Protein AF-A0A932QC91-F1 (afdb_monomer_lite)

Structure (mmCIF, N/CA/C/O backbone):
data_AF-A0A932QC91-F1
#
_entry.id   AF-A0A932QC91-F1
#
loop_
_atom_site.group_PDB
_atom_site.id
_atom_site.type_symbol
_atom_site.label_atom_id
_atom_site.label_alt_id
_atom_site.label_comp_id
_atom_site.label_asym_id
_atom_site.label_entity_id
_atom_site.label_seq_id
_atom_site.pdbx_PDB_ins_code
_atom_site.Cartn_x
_atom_site.Cartn_y
_atom_site.Cartn_z
_atom_site.occupancy
_atom_site.B_iso_or_equiv
_atom_site.auth_seq_id
_atom_site.auth_comp_id
_atom_site.auth_asym_id
_atom_site.auth_atom_id
_atom_site.pdbx_PDB_model_num
ATOM 1 N N . MET A 1 1 ? -4.265 -28.440 41.486 1.00 43.50 1 MET A N 1
ATOM 2 C CA . MET A 1 1 ? -3.220 -28.057 40.514 1.00 43.50 1 MET A CA 1
ATOM 3 C C . MET A 1 1 ? -3.094 -26.543 40.575 1.00 43.50 1 MET A C 1
ATOM 5 O O . MET A 1 1 ? -4.120 -25.881 40.516 1.00 43.50 1 MET A O 1
ATOM 9 N N . GLN A 1 2 ? -1.897 -25.997 40.809 1.00 53.16 2 GLN A N 1
ATOM 10 C CA . GLN A 1 2 ? -1.684 -24.544 40.799 1.00 53.16 2 GLN A CA 1
ATOM 11 C C . GLN A 1 2 ? -1.704 -24.076 39.343 1.00 53.16 2 GLN A C 1
ATOM 13 O O . GLN A 1 2 ? -0.705 -24.164 38.635 1.00 53.16 2 GLN A O 1
ATOM 18 N N . HIS A 1 3 ? -2.879 -23.674 38.869 1.00 62.66 3 HIS A N 1
ATOM 19 C CA . HIS A 1 3 ? -3.014 -23.037 37.569 1.00 62.66 3 HIS A CA 1
ATOM 20 C C . HIS A 1 3 ? -2.564 -21.582 37.696 1.00 62.66 3 HIS A C 1
ATOM 22 O O . HIS A 1 3 ? -2.895 -20.910 38.669 1.00 62.66 3 HIS A O 1
ATOM 28 N N . ARG A 1 4 ? -1.791 -21.103 36.720 1.00 88.81 4 ARG A N 1
ATOM 29 C CA . ARG A 1 4 ? -1.448 -19.684 36.603 1.00 88.81 4 ARG A CA 1
ATOM 30 C C . ARG A 1 4 ? -2.748 -18.873 36.511 1.00 88.81 4 ARG A C 1
ATOM 32 O O . ARG A 1 4 ? -3.577 -19.182 35.661 1.00 88.81 4 ARG A O 1
ATOM 39 N N . HIS A 1 5 ? -2.895 -17.851 37.353 1.00 91.81 5 HIS A N 1
ATOM 40 C CA . HIS A 1 5 ? -3.997 -16.891 37.261 1.00 91.81 5 HIS A CA 1
ATOM 41 C C . HIS A 1 5 ? -3.876 -16.022 36.004 1.00 91.81 5 HIS A C 1
ATOM 43 O O . HIS A 1 5 ? -2.768 -15.748 35.531 1.00 91.81 5 HIS A O 1
ATOM 49 N N . LEU A 1 6 ? -5.022 -15.564 35.503 1.00 91.94 6 LEU A N 1
ATOM 50 C CA . LEU A 1 6 ? -5.096 -14.646 34.370 1.00 91.94 6 LEU A CA 1
ATOM 51 C C . LEU A 1 6 ? -4.359 -13.331 34.651 1.00 91.94 6 LEU A C 1
ATOM 53 O O . LEU A 1 6 ? -4.429 -12.780 35.754 1.00 91.94 6 LEU A O 1
ATOM 57 N N . LEU A 1 7 ? -3.661 -12.835 33.634 1.00 92.31 7 LEU A N 1
ATOM 58 C CA . LEU A 1 7 ? -3.101 -11.489 33.604 1.00 92.31 7 LEU A CA 1
ATOM 59 C C . LEU A 1 7 ? -4.219 -10.445 33.427 1.00 92.31 7 LEU A C 1
ATOM 61 O O . LEU A 1 7 ? -5.270 -10.771 32.877 1.00 92.31 7 LEU A O 1
ATOM 65 N N . PRO A 1 8 ? -3.986 -9.176 33.810 1.00 90.94 8 PRO A N 1
ATOM 66 C CA . PRO A 1 8 ? -4.967 -8.105 33.622 1.00 90.94 8 PRO A CA 1
ATOM 67 C C . PRO A 1 8 ? -5.475 -7.977 32.177 1.00 90.94 8 PRO A C 1
ATOM 69 O O . PRO A 1 8 ? -6.676 -7.974 31.956 1.00 90.94 8 PRO A O 1
ATOM 72 N N . ASN A 1 9 ? -4.582 -8.021 31.185 1.00 90.62 9 ASN A N 1
ATOM 73 C CA . ASN A 1 9 ? -4.953 -7.949 29.766 1.00 90.62 9 ASN A CA 1
ATOM 74 C C . ASN A 1 9 ? -5.764 -9.166 29.273 1.00 90.62 9 ASN A C 1
ATOM 76 O O . ASN A 1 9 ? -6.530 -9.052 28.323 1.00 90.62 9 ASN A O 1
ATOM 80 N N . GLU A 1 10 ? -5.586 -10.339 29.888 1.00 91.75 10 GLU A N 1
ATOM 81 C CA . GLU A 1 10 ? -6.379 -11.538 29.583 1.00 91.75 10 GLU A CA 1
ATOM 82 C C . GLU A 1 10 ? -7.793 -11.434 30.186 1.00 91.75 10 GLU A C 1
ATOM 84 O O . GLU A 1 10 ? -8.733 -12.001 29.631 1.00 91.75 10 GLU A O 1
ATOM 89 N N . ILE A 1 11 ? -7.951 -10.704 31.299 1.00 91.75 11 ILE A N 1
ATOM 90 C CA . ILE A 1 11 ? -9.256 -10.353 31.880 1.00 91.75 11 ILE A CA 1
ATOM 91 C C . ILE A 1 11 ? -9.944 -9.289 31.019 1.00 91.75 11 ILE A C 1
ATOM 93 O O . ILE A 1 11 ? -11.118 -9.461 30.705 1.00 91.75 11 ILE A O 1
ATOM 97 N N . ASP A 1 12 ? -9.219 -8.259 30.572 1.00 90.56 12 ASP A N 1
ATOM 98 C CA . ASP A 1 12 ? -9.750 -7.216 29.680 1.00 90.56 12 ASP A CA 1
ATOM 99 C C . ASP A 1 12 ? -10.301 -7.821 28.377 1.00 90.56 12 ASP A C 1
ATOM 101 O O . ASP A 1 12 ? -11.427 -7.535 27.979 1.00 90.56 12 ASP A O 1
ATOM 105 N N . LEU A 1 13 ? -9.585 -8.791 27.795 1.00 90.69 13 LEU A N 1
ATOM 106 C CA . LEU A 1 13 ? -10.039 -9.525 26.608 1.00 90.69 13 LEU A CA 1
ATOM 107 C C . LEU A 1 13 ? -11.390 -10.243 26.818 1.00 90.69 13 LEU A C 1
ATOM 109 O O . LEU A 1 13 ? -12.166 -10.422 25.880 1.00 90.69 13 LEU A O 1
ATOM 113 N N . LEU A 1 14 ? -11.677 -10.695 28.045 1.00 91.19 14 LEU A N 1
ATOM 114 C CA . LEU A 1 14 ? -12.961 -11.311 28.392 1.00 91.19 14 LEU A CA 1
ATOM 115 C C . LEU A 1 14 ? -14.077 -10.275 28.605 1.00 91.19 14 LEU A C 1
ATOM 117 O O . LEU A 1 14 ? -15.250 -10.646 28.500 1.00 91.19 14 LEU A O 1
ATOM 121 N N . LEU A 1 15 ? -13.736 -9.018 28.910 1.00 91.12 15 LEU A N 1
ATOM 122 C CA . LEU A 1 15 ? -14.682 -7.907 29.069 1.00 91.12 15 LEU A CA 1
ATOM 123 C C . LEU A 1 15 ? -15.142 -7.352 27.721 1.00 91.12 15 LEU A C 1
ATOM 125 O O . LEU A 1 15 ? -16.325 -7.054 27.575 1.00 91.12 15 LEU A O 1
ATOM 129 N N . ASP A 1 16 ? -14.246 -7.290 26.734 1.00 85.19 16 ASP A N 1
ATOM 130 C CA . ASP A 1 16 ? -14.512 -6.716 25.404 1.00 85.19 16 ASP A CA 1
ATOM 131 C C . ASP A 1 16 ? -15.550 -7.505 24.581 1.00 85.19 16 ASP A C 1
ATOM 133 O O . ASP A 1 16 ? -15.982 -7.077 23.511 1.00 85.19 16 ASP A O 1
ATOM 137 N N . GLY A 1 17 ? -15.971 -8.680 25.063 1.00 76.06 17 GLY A N 1
ATOM 138 C CA . GLY A 1 17 ? -16.974 -9.509 24.396 1.00 76.06 17 GLY A CA 1
ATOM 139 C C . GLY A 1 17 ? -16.496 -10.089 23.062 1.00 76.06 17 GLY A C 1
ATOM 140 O O . GLY A 1 17 ? -17.315 -10.602 22.293 1.00 76.06 17 GLY A O 1
ATOM 141 N N . GLU A 1 18 ? -15.190 -10.034 22.783 1.00 76.44 18 GLU A N 1
ATOM 142 C CA . GLU A 1 18 ? -14.634 -10.536 21.536 1.00 76.44 18 GLU A CA 1
ATOM 143 C C . GLU A 1 18 ? -14.872 -12.043 21.381 1.00 76.44 18 GLU A C 1
ATOM 145 O O . GLU A 1 18 ? -14.672 -12.859 22.288 1.00 76.44 18 GLU A O 1
ATOM 150 N N . VAL A 1 19 ? -15.292 -12.429 20.179 1.00 70.12 19 VAL A N 1
ATOM 151 C CA . VAL A 1 19 ? -15.451 -13.823 19.769 1.00 70.12 19 VAL A CA 1
ATOM 152 C C . VAL A 1 19 ? -14.289 -14.184 18.847 1.00 70.12 19 VAL A C 1
ATOM 154 O O . VAL A 1 19 ? -14.321 -13.931 17.647 1.00 70.12 19 VAL A O 1
ATOM 157 N N . GLY A 1 20 ? -13.220 -14.746 19.419 1.00 74.88 20 GLY A N 1
ATOM 158 C CA . GLY A 1 20 ? -11.975 -14.999 18.689 1.00 74.88 20 GLY A CA 1
ATOM 159 C C . GLY A 1 20 ? -11.168 -16.199 19.185 1.00 74.88 20 GLY A C 1
ATOM 160 O O . GLY A 1 20 ? -11.531 -16.899 20.132 1.00 74.88 20 GLY A O 1
ATOM 161 N N . PHE A 1 21 ? -10.040 -16.457 18.526 1.00 66.00 21 PHE A N 1
ATOM 162 C CA . PHE A 1 21 ? -9.104 -17.492 18.956 1.00 66.00 21 PHE A CA 1
ATOM 163 C C . PHE A 1 21 ? -8.429 -17.063 20.265 1.00 66.00 21 PHE A C 1
ATOM 165 O O . PHE A 1 21 ? -7.770 -16.033 20.314 1.00 66.00 21 PHE A O 1
ATOM 172 N N . GLY A 1 22 ? -8.590 -17.862 21.322 1.00 78.56 22 GLY A N 1
ATOM 173 C CA . GLY A 1 22 ? -7.947 -17.629 22.620 1.00 78.56 22 GLY A CA 1
ATOM 174 C C . GLY A 1 22 ? -8.903 -17.342 23.778 1.00 78.56 22 GLY A C 1
ATOM 175 O O . GLY A 1 22 ? -8.544 -17.651 24.906 1.00 78.56 22 GLY A O 1
ATOM 176 N N . VAL A 1 23 ? -10.139 -16.881 23.540 1.00 88.06 23 VAL A N 1
ATOM 177 C CA . VAL A 1 23 ? -11.080 -16.563 24.642 1.00 88.06 23 VAL A CA 1
ATOM 178 C C . VAL A 1 23 ? -11.719 -17.798 25.285 1.00 88.06 23 VAL A C 1
ATOM 180 O O . VAL A 1 23 ? -12.016 -17.792 26.477 1.00 88.06 23 VAL A O 1
ATOM 183 N N . ALA A 1 24 ? -11.909 -18.886 24.529 1.00 88.31 24 ALA A N 1
ATOM 184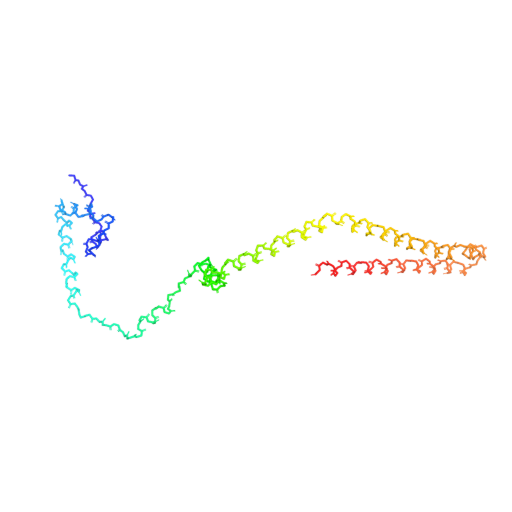 C CA . ALA A 1 24 ? -12.553 -20.098 25.043 1.00 88.31 24 ALA A CA 1
ATOM 185 C C . ALA A 1 24 ? -11.749 -20.785 26.174 1.00 88.31 24 ALA A C 1
ATOM 187 O O . ALA A 1 24 ? -12.347 -21.094 27.206 1.00 88.31 24 ALA A O 1
ATOM 188 N N . PRO A 1 25 ? -10.414 -20.962 26.063 1.00 90.12 25 PRO A N 1
ATOM 189 C CA . PRO A 1 25 ? -9.597 -21.438 27.181 1.00 90.12 25 PRO A CA 1
ATOM 190 C C . PRO A 1 25 ? -9.624 -20.519 28.409 1.00 90.12 25 PRO A C 1
ATOM 192 O O . PRO A 1 25 ? -9.654 -21.013 29.534 1.00 90.12 25 PRO A O 1
ATOM 195 N N . LEU A 1 26 ? -9.635 -19.195 28.213 1.00 91.31 26 LEU A N 1
ATOM 196 C CA . LEU A 1 26 ? -9.677 -18.229 29.318 1.00 91.31 26 LEU A CA 1
ATOM 197 C C . LEU A 1 26 ? -11.021 -18.302 30.055 1.00 91.31 26 LEU A C 1
ATOM 199 O O . LEU A 1 26 ? -11.047 -18.317 31.282 1.00 91.31 26 LEU A O 1
ATOM 203 N N . ARG A 1 27 ? -12.131 -18.448 29.320 1.00 90.94 27 ARG A N 1
ATOM 204 C CA . ARG A 1 27 ? -13.465 -18.652 29.903 1.00 90.94 27 ARG A CA 1
ATOM 205 C C . ARG A 1 27 ? -13.534 -19.938 30.728 1.00 90.94 27 ARG A C 1
ATOM 207 O O . ARG A 1 27 ? -13.966 -19.892 31.874 1.00 90.94 27 ARG A O 1
ATOM 214 N N . ALA A 1 28 ? -13.019 -21.045 30.192 1.00 91.38 28 ALA A N 1
ATOM 215 C CA . ALA A 1 28 ? -12.941 -22.311 30.921 1.00 91.38 28 ALA A CA 1
ATOM 216 C C . ALA A 1 28 ? -12.080 -22.201 32.195 1.00 91.38 28 ALA A C 1
ATOM 218 O O . ALA A 1 28 ? -12.385 -22.818 33.214 1.00 91.38 28 ALA A O 1
ATOM 219 N N . HIS A 1 29 ? -11.013 -21.394 32.166 1.00 92.81 29 HIS A N 1
ATOM 220 C CA . HIS A 1 29 ? -10.205 -21.128 33.354 1.00 92.81 29 HIS A CA 1
ATOM 221 C C . HIS A 1 29 ? -10.984 -20.349 34.421 1.00 92.81 29 HIS A C 1
ATOM 223 O O . HIS A 1 29 ? -10.925 -20.713 35.594 1.00 92.81 29 HIS A O 1
ATOM 229 N N . VAL A 1 30 ? -11.722 -19.306 34.030 1.00 93.88 30 VAL A N 1
ATOM 230 C CA . VAL A 1 30 ? -12.549 -18.514 34.957 1.00 93.88 30 VAL A CA 1
ATOM 231 C C . VAL A 1 30 ? -13.623 -19.377 35.619 1.00 93.88 30 VAL A C 1
ATOM 233 O O . VAL A 1 30 ? -13.823 -19.272 36.825 1.00 93.88 30 VAL A O 1
ATOM 236 N N . GLU A 1 31 ? -14.252 -20.284 34.870 1.00 92.62 31 GLU A N 1
ATOM 237 C CA . GLU A 1 31 ? -15.229 -21.240 35.414 1.00 92.62 31 GLU A CA 1
ATOM 238 C C . GLU A 1 31 ? -14.615 -22.180 36.471 1.00 92.62 31 GLU A C 1
ATOM 240 O O . GLU A 1 31 ? -15.300 -22.608 37.399 1.00 92.62 31 GLU A O 1
ATOM 245 N N . GLY A 1 32 ? -13.316 -22.482 36.360 1.00 91.75 32 GLY A N 1
ATOM 246 C CA . GLY A 1 32 ? -12.584 -23.347 37.289 1.00 91.75 32 GLY A CA 1
ATOM 247 C C . GLY A 1 32 ? -11.818 -22.629 38.409 1.00 91.75 32 GLY A C 1
ATOM 248 O O . GLY A 1 32 ? -11.299 -23.300 39.303 1.00 91.75 32 GLY A O 1
ATOM 249 N N . CYS A 1 33 ? -11.708 -21.296 38.384 1.00 94.31 33 CYS A N 1
ATOM 250 C CA . CYS A 1 33 ? -10.883 -20.520 39.316 1.00 94.31 33 CYS A CA 1
ATOM 251 C C . CYS A 1 33 ? -11.669 -19.365 39.954 1.00 94.31 33 CYS A C 1
ATOM 253 O O . CYS A 1 33 ? -11.864 -18.315 39.344 1.00 94.31 33 CYS A O 1
ATOM 255 N N . ALA A 1 34 ? -12.037 -19.525 41.231 1.00 93.44 34 ALA A N 1
ATOM 256 C CA . ALA A 1 34 ? -12.831 -18.541 41.973 1.00 93.44 34 ALA A CA 1
ATOM 257 C C . ALA A 1 34 ? -12.169 -17.153 42.080 1.00 93.44 34 ALA A C 1
ATOM 259 O O . ALA A 1 34 ? -12.863 -16.142 42.056 1.00 93.44 34 ALA A O 1
ATOM 260 N N . GLU A 1 35 ? -10.837 -17.081 42.161 1.00 93.06 35 GLU A N 1
ATOM 261 C CA . GLU A 1 35 ? -10.128 -15.795 42.225 1.00 93.06 35 GLU A CA 1
ATOM 262 C C . GLU A 1 35 ? -10.209 -15.031 40.897 1.00 93.06 35 GLU A C 1
ATOM 264 O O . GLU A 1 35 ? -10.449 -13.826 40.881 1.00 93.06 35 GLU A O 1
ATOM 269 N N . CYS A 1 36 ? -10.030 -15.723 39.769 1.00 95.12 36 CYS A N 1
ATOM 270 C CA . CYS A 1 36 ? -10.148 -15.102 38.453 1.00 95.12 36 CYS A CA 1
ATOM 271 C C . CYS A 1 36 ? -11.599 -14.728 38.126 1.00 95.12 36 CYS A C 1
ATOM 273 O O . CYS A 1 36 ? -11.815 -13.702 37.487 1.00 95.12 36 CYS A O 1
ATOM 275 N N . ALA A 1 37 ? -12.577 -15.506 38.604 1.00 94.31 37 ALA A N 1
ATOM 276 C CA . ALA A 1 37 ? -13.991 -15.144 38.526 1.00 94.31 37 ALA A CA 1
ATOM 277 C C . ALA A 1 37 ? -14.295 -13.854 39.295 1.00 94.31 37 ALA A C 1
ATOM 279 O O . ALA A 1 37 ? -14.853 -12.930 38.713 1.00 94.31 37 ALA A O 1
ATOM 280 N N . ALA A 1 38 ? -13.831 -13.743 40.545 1.00 95.25 38 ALA A N 1
ATOM 281 C CA . ALA A 1 38 ? -14.012 -12.531 41.342 1.00 95.25 38 ALA A CA 1
ATOM 282 C C . ALA A 1 38 ? -13.396 -11.293 40.666 1.00 95.25 38 ALA A C 1
ATOM 284 O O . ALA A 1 38 ? -14.055 -10.266 40.549 1.00 95.25 38 ALA A O 1
ATOM 285 N N . LYS A 1 39 ? -12.169 -11.404 40.134 1.00 95.06 39 LYS A N 1
ATOM 286 C CA . LYS A 1 39 ? -11.516 -10.294 39.413 1.00 95.06 39 LYS A CA 1
ATOM 287 C C . LYS A 1 39 ? -12.273 -9.874 38.152 1.00 95.06 39 LYS A C 1
ATOM 289 O O . LYS A 1 39 ? -12.326 -8.686 37.846 1.00 95.06 39 LYS A O 1
ATOM 294 N N . LEU A 1 40 ? -12.830 -10.831 37.409 1.00 95.00 40 LEU A N 1
ATOM 295 C CA . LEU A 1 40 ? -13.633 -10.533 36.224 1.00 95.00 40 LEU A CA 1
ATOM 296 C C . LEU A 1 40 ? -14.942 -9.830 36.604 1.00 95.00 40 LEU A C 1
ATOM 298 O O . LEU A 1 40 ? -15.337 -8.883 35.929 1.00 95.00 40 LEU A O 1
ATOM 302 N N . ASP A 1 41 ? -15.600 -10.266 37.677 1.00 95.50 41 ASP A N 1
ATOM 303 C CA . ASP A 1 41 ? -16.833 -9.643 38.160 1.00 95.50 41 ASP A CA 1
ATOM 304 C C . ASP A 1 41 ? -16.587 -8.222 38.687 1.00 95.50 41 ASP A C 1
ATOM 306 O O . ASP A 1 41 ? -17.336 -7.309 38.337 1.00 95.50 41 ASP A O 1
ATOM 310 N N . ASP A 1 42 ? -15.491 -7.996 39.417 1.00 95.12 42 ASP A N 1
ATOM 311 C CA . ASP A 1 42 ? -15.065 -6.654 39.831 1.00 95.12 42 ASP A CA 1
ATOM 312 C C . ASP A 1 42 ? -14.832 -5.740 38.619 1.00 95.12 42 ASP A C 1
ATOM 314 O O . ASP A 1 42 ? -15.290 -4.595 38.587 1.00 95.12 42 ASP A O 1
ATOM 318 N N . ALA A 1 43 ? -14.160 -6.246 37.582 1.00 94.75 43 ALA A N 1
ATOM 319 C CA . ALA A 1 43 ? -13.902 -5.474 36.373 1.00 94.75 43 ALA A CA 1
ATOM 320 C C . ALA A 1 43 ? -15.191 -5.166 35.587 1.00 94.75 43 ALA A C 1
ATOM 322 O O . ALA A 1 43 ? -15.355 -4.052 35.086 1.00 94.75 43 ALA A O 1
ATOM 323 N N . ARG A 1 44 ? -16.157 -6.096 35.547 1.00 94.81 44 ARG A N 1
ATOM 324 C CA . ARG A 1 44 ? -17.489 -5.862 34.955 1.00 94.81 44 ARG A CA 1
ATOM 325 C C . ARG A 1 44 ? -18.240 -4.729 35.644 1.00 94.81 44 ARG A C 1
ATOM 327 O O . ARG A 1 44 ? -18.886 -3.944 34.958 1.00 94.81 44 ARG A O 1
ATOM 334 N N . LEU A 1 45 ? -18.142 -4.615 36.971 1.00 95.38 45 LEU A N 1
ATOM 335 C CA . LEU A 1 45 ? -18.759 -3.508 37.711 1.00 95.38 45 LEU A CA 1
ATOM 336 C C . LEU A 1 45 ? -18.181 -2.151 37.292 1.00 95.38 45 LEU A C 1
ATOM 338 O O . LEU A 1 45 ? -18.922 -1.176 37.170 1.00 95.38 45 LEU A O 1
ATOM 342 N N . VAL A 1 46 ? -16.868 -2.086 37.050 1.00 94.00 46 VAL A N 1
ATOM 343 C CA . VAL A 1 46 ? -16.211 -0.865 36.566 1.00 94.00 46 VAL A CA 1
ATOM 344 C C . VAL A 1 46 ? -16.673 -0.525 35.152 1.00 94.00 46 VAL A C 1
ATOM 346 O O . VAL A 1 46 ? -17.049 0.617 34.901 1.00 94.00 46 VAL A O 1
ATOM 349 N N . VAL A 1 47 ? -16.691 -1.503 34.242 1.00 92.69 47 VAL A N 1
ATOM 350 C CA . VAL A 1 47 ? -17.148 -1.301 32.856 1.00 92.69 47 VAL A CA 1
ATOM 351 C C . VAL A 1 47 ? -18.607 -0.840 32.817 1.00 92.69 47 VAL A C 1
ATOM 353 O O . VAL A 1 47 ? -18.912 0.128 32.131 1.00 92.69 47 VAL A O 1
ATOM 356 N N . ASP A 1 48 ? -19.491 -1.448 33.609 1.00 93.19 48 ASP A N 1
ATOM 357 C CA . ASP A 1 48 ? -20.899 -1.040 33.706 1.00 93.19 48 ASP A CA 1
ATOM 358 C C . ASP A 1 48 ? -21.056 0.388 34.264 1.00 93.19 48 ASP A C 1
ATOM 360 O O . ASP A 1 48 ? -21.908 1.157 33.819 1.00 93.19 48 ASP A O 1
ATOM 364 N N . ALA A 1 49 ? -20.198 0.801 35.202 1.00 94.69 49 ALA A N 1
ATOM 365 C CA . ALA A 1 49 ? -20.170 2.184 35.672 1.00 94.69 49 ALA A CA 1
ATOM 366 C C . ALA A 1 49 ? -19.691 3.166 34.586 1.00 94.69 49 ALA A C 1
ATOM 368 O O . ALA A 1 49 ? -20.216 4.280 34.503 1.00 94.69 49 ALA A O 1
ATOM 369 N N . LEU A 1 50 ? -18.723 2.762 33.756 1.00 92.62 50 LEU A N 1
ATOM 370 C CA . LEU A 1 50 ? -18.235 3.556 32.626 1.00 92.62 50 LEU A CA 1
ATOM 371 C C . LEU A 1 50 ? -19.279 3.666 31.509 1.00 92.62 50 LEU A C 1
ATOM 373 O O . LEU A 1 50 ? -19.430 4.744 30.941 1.00 92.62 50 LEU A O 1
ATOM 377 N N . ASP A 1 51 ? -20.033 2.605 31.231 1.00 90.31 51 ASP A N 1
ATOM 378 C CA . ASP A 1 51 ? -21.051 2.580 30.170 1.00 90.31 51 ASP A CA 1
ATOM 379 C C . ASP A 1 51 ? -22.235 3.522 30.467 1.00 90.31 51 ASP A C 1
ATOM 381 O O . ASP A 1 51 ? -22.875 4.081 29.577 1.00 90.31 51 ASP A O 1
ATOM 385 N N . ARG A 1 52 ? -22.482 3.794 31.754 1.00 92.81 52 ARG A N 1
ATOM 386 C CA . ARG A 1 52 ? -23.478 4.777 32.212 1.00 92.81 52 ARG A CA 1
ATOM 387 C C . ARG A 1 52 ? -23.035 6.230 32.040 1.00 92.81 52 ARG A C 1
ATOM 389 O O . ARG A 1 52 ? -23.835 7.136 32.296 1.00 92.81 52 ARG A O 1
ATOM 396 N N . LEU A 1 53 ? -21.782 6.487 31.663 1.00 93.81 53 LEU A N 1
ATOM 397 C CA . LEU A 1 53 ? -21.320 7.846 31.406 1.00 93.81 53 LEU A CA 1
ATOM 398 C C . LEU A 1 53 ? -22.047 8.446 30.189 1.00 93.81 53 LEU A C 1
ATOM 400 O O . LEU A 1 53 ? -22.438 7.737 29.255 1.00 93.81 53 LEU A O 1
ATOM 404 N N . PRO A 1 54 ? -22.249 9.776 30.172 1.00 91.62 54 PRO A N 1
ATOM 405 C CA . PRO A 1 54 ? -22.856 10.438 29.031 1.00 91.62 54 PRO A CA 1
ATOM 406 C C . PRO A 1 54 ? -22.014 10.197 27.777 1.00 91.62 54 PRO A C 1
ATOM 408 O O . PRO A 1 54 ? -20.815 10.474 27.743 1.00 91.62 54 PRO A O 1
ATOM 411 N N . HIS A 1 55 ? -22.665 9.703 26.729 1.00 85.62 55 HIS A N 1
ATOM 412 C CA . HIS A 1 55 ? -22.031 9.503 25.438 1.00 85.62 55 HIS A CA 1
ATOM 413 C C . HIS A 1 55 ? -21.828 10.863 24.764 1.00 85.62 55 HIS A C 1
ATOM 415 O O . HIS A 1 55 ? -22.788 11.557 24.422 1.00 85.62 55 HIS A O 1
ATOM 421 N N . PHE A 1 56 ? -20.572 11.258 24.569 1.00 86.19 56 PHE A N 1
ATOM 422 C CA . PHE A 1 56 ? -20.238 12.491 23.864 1.00 86.19 56 PHE A CA 1
ATOM 423 C C . PHE A 1 56 ? -20.180 12.227 22.360 1.00 86.19 56 PHE A C 1
ATOM 425 O O . PHE A 1 56 ? -19.312 11.502 21.877 1.00 86.19 56 PHE A O 1
ATOM 432 N N . ALA A 1 57 ? -21.096 12.838 21.607 1.00 87.94 57 ALA A N 1
ATOM 433 C CA . ALA A 1 57 ? -21.024 12.811 20.154 1.00 87.94 57 ALA A CA 1
ATOM 434 C C . ALA A 1 57 ? -19.866 13.710 19.678 1.00 87.94 57 ALA A C 1
ATOM 436 O O . ALA A 1 57 ? -19.791 14.876 20.085 1.00 87.94 57 ALA A O 1
ATOM 437 N N . PRO A 1 58 ? -18.963 13.212 18.817 1.00 90.38 58 PRO A N 1
ATOM 438 C CA . PRO A 1 58 ? -17.921 14.048 18.243 1.00 90.38 58 PRO A CA 1
ATOM 439 C C . PRO A 1 58 ? -18.522 15.124 17.325 1.00 90.38 58 PRO A C 1
ATOM 441 O O . PRO A 1 58 ? -19.636 14.996 16.815 1.00 90.38 58 PRO A O 1
ATOM 444 N N . SER A 1 59 ? -17.770 16.204 17.088 1.00 91.50 5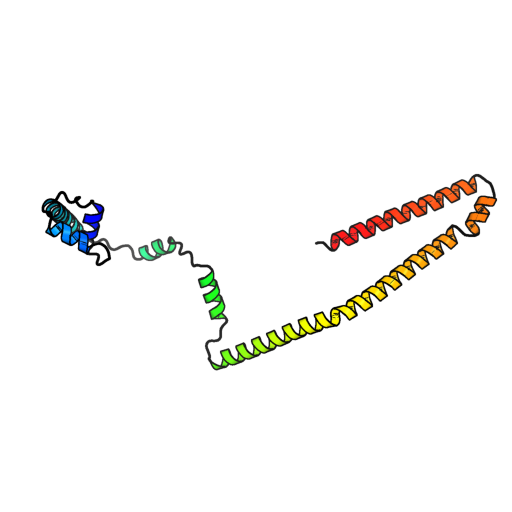9 SER A N 1
ATOM 445 C CA . SER A 1 59 ? -18.198 17.250 16.147 1.00 91.50 59 SER A CA 1
ATOM 446 C C . SER A 1 59 ? -18.342 16.697 14.722 1.00 91.50 59 SER A C 1
ATOM 448 O O . SER A 1 59 ? -17.624 15.776 14.339 1.00 91.50 59 SER A O 1
ATOM 450 N N . ALA A 1 60 ? -19.192 17.313 13.895 1.00 92.12 60 ALA A N 1
ATOM 451 C CA . ALA A 1 60 ? -19.434 16.864 12.517 1.00 92.12 60 ALA A CA 1
ATOM 452 C C . ALA A 1 60 ? -18.164 16.776 11.642 1.00 92.12 60 ALA A C 1
ATOM 454 O O . ALA A 1 60 ? -18.148 16.036 10.667 1.00 92.12 60 ALA A O 1
ATOM 455 N N . LYS A 1 61 ? -17.096 17.508 11.990 1.00 93.69 61 LYS A N 1
ATOM 456 C CA . LYS A 1 61 ? -15.812 17.510 11.264 1.00 93.69 61 LYS A CA 1
ATOM 457 C C . LYS A 1 61 ? -14.769 16.554 11.844 1.00 93.69 61 LYS A C 1
ATOM 459 O O . LYS A 1 61 ? -13.659 16.488 11.328 1.00 93.69 61 LYS A O 1
ATOM 464 N N . PHE A 1 62 ? -15.081 15.860 12.936 1.00 94.06 62 PHE A N 1
ATOM 465 C CA . PHE A 1 62 ? -14.117 15.021 13.645 1.00 94.06 62 PHE A CA 1
ATOM 466 C C . PHE A 1 62 ? -13.582 13.896 12.758 1.00 94.06 62 PHE A C 1
ATOM 468 O O . PHE A 1 62 ? -12.371 13.725 12.662 1.00 94.06 62 PHE A O 1
ATOM 475 N N . THR A 1 63 ? -14.469 13.186 12.060 1.00 93.25 63 THR A N 1
ATOM 476 C CA . THR A 1 63 ? -14.086 12.088 11.166 1.00 93.25 63 THR A CA 1
ATOM 477 C C . THR A 1 63 ? -13.153 12.569 10.062 1.00 93.25 63 THR A C 1
ATOM 479 O O . THR A 1 63 ? -12.090 11.987 9.873 1.00 93.25 63 THR A O 1
ATOM 482 N N . ASP A 1 64 ? -13.488 13.677 9.399 1.00 92.12 64 ASP A N 1
ATOM 483 C CA . ASP A 1 64 ? -12.643 14.254 8.349 1.00 92.12 64 ASP A CA 1
ATOM 484 C C . ASP A 1 64 ? -11.283 14.699 8.902 1.00 92.12 64 ASP A C 1
ATOM 486 O O . ASP A 1 64 ? -10.250 14.459 8.282 1.00 92.12 64 ASP A O 1
ATOM 490 N N . ALA A 1 65 ? -11.262 15.305 10.094 1.00 92.62 65 ALA A N 1
ATOM 491 C CA . ALA A 1 65 ? -10.033 15.755 10.742 1.00 92.62 65 ALA A CA 1
ATOM 492 C C . ALA A 1 65 ? -9.111 14.594 11.150 1.00 92.62 65 ALA A C 1
ATOM 494 O O . ALA A 1 65 ? -7.889 14.742 11.081 1.00 92.62 65 ALA A O 1
ATOM 495 N N . VAL A 1 66 ? -9.676 13.456 11.569 1.00 93.62 66 VAL A N 1
ATOM 496 C CA . VAL A 1 66 ? -8.923 12.236 11.896 1.00 93.62 66 VAL A CA 1
ATOM 497 C C . VAL A 1 66 ? -8.434 11.557 10.621 1.00 93.62 66 VAL A C 1
ATOM 499 O O . VAL A 1 66 ? -7.243 11.282 10.498 1.00 93.62 66 VAL A O 1
ATOM 502 N N . LEU A 1 67 ? -9.315 11.337 9.642 1.00 90.38 67 LEU A N 1
ATOM 503 C CA . LEU A 1 67 ? -8.956 10.669 8.389 1.00 90.38 67 LEU A CA 1
ATOM 504 C C . LEU A 1 67 ? -7.928 11.464 7.577 1.00 90.38 67 LEU A C 1
ATOM 506 O O . LEU A 1 67 ? -7.072 10.859 6.943 1.00 90.38 67 LEU A O 1
ATOM 510 N N . ALA A 1 68 ? -7.937 12.797 7.655 1.00 90.44 68 ALA A N 1
ATOM 511 C CA . ALA A 1 68 ? -6.913 13.634 7.028 1.00 90.44 68 ALA A CA 1
ATOM 512 C C . ALA A 1 68 ? -5.502 13.433 7.616 1.00 90.44 68 ALA A C 1
ATOM 514 O O . ALA A 1 68 ? -4.512 13.744 6.955 1.00 90.44 68 ALA A O 1
ATOM 515 N N . GLN A 1 69 ? -5.392 12.934 8.851 1.00 91.00 69 GLN A N 1
ATOM 516 C CA . GLN A 1 69 ? -4.110 12.679 9.518 1.00 91.00 69 GLN A CA 1
ATOM 517 C C . GLN A 1 69 ? -3.611 11.244 9.318 1.00 91.00 69 GLN A C 1
ATOM 519 O O . GLN A 1 69 ? -2.421 10.980 9.499 1.00 91.00 69 GLN A O 1
ATOM 524 N N . VAL A 1 70 ? -4.488 10.315 8.930 1.00 91.38 70 VAL A N 1
ATOM 525 C CA . VAL A 1 70 ? -4.108 8.925 8.675 1.00 91.38 70 VAL A CA 1
ATOM 526 C C . VAL A 1 70 ? -3.459 8.830 7.296 1.00 91.38 70 VAL A C 1
ATOM 528 O O . VAL A 1 70 ? -4.121 8.881 6.263 1.00 91.38 70 VAL A O 1
ATOM 531 N N . GLN A 1 71 ? -2.137 8.664 7.279 1.00 83.62 71 GLN A N 1
ATOM 532 C CA . GLN A 1 71 ? -1.396 8.364 6.056 1.00 83.62 71 GLN A CA 1
ATOM 533 C C . GLN A 1 71 ? -1.616 6.897 5.681 1.00 83.62 71 GLN A C 1
ATOM 535 O O . GLN A 1 71 ? -0.935 6.000 6.181 1.00 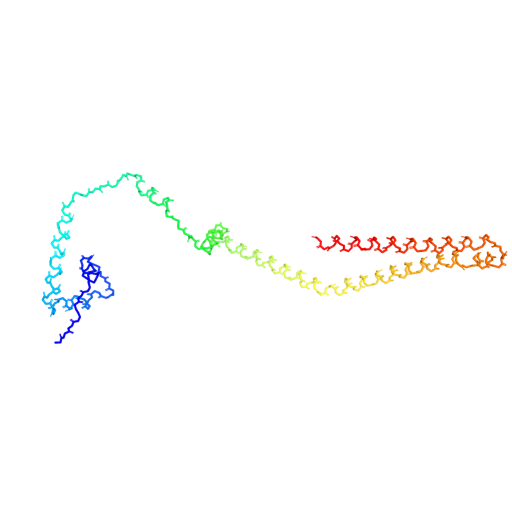83.62 71 GLN A O 1
ATOM 540 N N . ILE A 1 72 ? -2.585 6.641 4.804 1.00 82.44 72 ILE A N 1
ATOM 541 C CA . ILE A 1 72 ? -2.768 5.323 4.198 1.00 82.44 72 ILE A CA 1
ATOM 542 C C . ILE A 1 72 ? -1.715 5.193 3.098 1.00 82.44 72 ILE A C 1
ATOM 544 O O . ILE A 1 72 ? -1.861 5.745 2.009 1.00 82.44 72 ILE A O 1
ATOM 548 N N . VAL A 1 73 ? -0.621 4.491 3.394 1.00 80.31 73 VAL A N 1
ATOM 549 C CA . VAL A 1 73 ? 0.381 4.154 2.379 1.00 80.31 73 VAL A CA 1
ATOM 550 C C . VAL A 1 73 ? -0.219 3.083 1.479 1.00 80.31 73 VAL A C 1
ATOM 552 O O . VAL A 1 73 ? -0.193 1.895 1.801 1.00 80.31 73 VAL A O 1
ATOM 555 N N . GLU A 1 74 ? -0.781 3.504 0.351 1.00 83.69 74 GLU A N 1
ATOM 556 C CA . GLU A 1 74 ? -1.186 2.564 -0.683 1.00 83.69 74 GLU A CA 1
ATOM 557 C C . GLU A 1 74 ? 0.055 1.865 -1.253 1.00 83.69 74 GLU A C 1
ATOM 559 O O . GLU A 1 74 ? 1.021 2.523 -1.658 1.00 83.69 74 GLU A O 1
ATOM 564 N N . PRO A 1 75 ? 0.064 0.523 -1.307 1.00 89.94 75 PRO A N 1
ATOM 565 C CA . PRO A 1 75 ? 1.140 -0.192 -1.966 1.00 89.94 75 PRO A CA 1
ATOM 566 C C . PRO A 1 75 ? 1.258 0.229 -3.439 1.00 89.94 75 PRO A C 1
ATOM 568 O O . PRO A 1 75 ? 0.258 0.304 -4.153 1.00 89.94 75 PRO A O 1
ATOM 571 N N . TRP A 1 76 ? 2.489 0.421 -3.930 1.00 89.56 76 TRP A N 1
ATOM 572 C CA . TRP A 1 76 ? 2.759 0.885 -5.304 1.00 89.56 76 TRP A CA 1
ATOM 573 C C . TRP A 1 76 ? 2.063 0.046 -6.388 1.00 89.56 76 TRP A C 1
ATOM 575 O O . TRP A 1 76 ? 1.687 0.563 -7.438 1.00 89.56 76 TRP A O 1
ATOM 585 N N . HIS A 1 77 ? 1.879 -1.253 -6.136 1.00 89.00 77 HIS A N 1
ATOM 586 C CA . HIS A 1 77 ? 1.247 -2.161 -7.085 1.00 89.00 77 HIS A CA 1
ATOM 587 C C . HIS A 1 77 ? -0.253 -1.887 -7.236 1.00 89.00 77 HIS A C 1
ATOM 589 O O . HIS A 1 77 ? -0.781 -2.086 -8.326 1.00 89.00 77 HIS A O 1
ATOM 595 N N . VAL A 1 78 ? -0.927 -1.395 -6.189 1.00 89.69 78 VAL A N 1
ATOM 596 C CA . VAL A 1 78 ? -2.345 -1.004 -6.241 1.00 89.69 78 VAL A CA 1
ATOM 597 C C . VAL A 1 78 ? -2.502 0.263 -7.076 1.00 89.69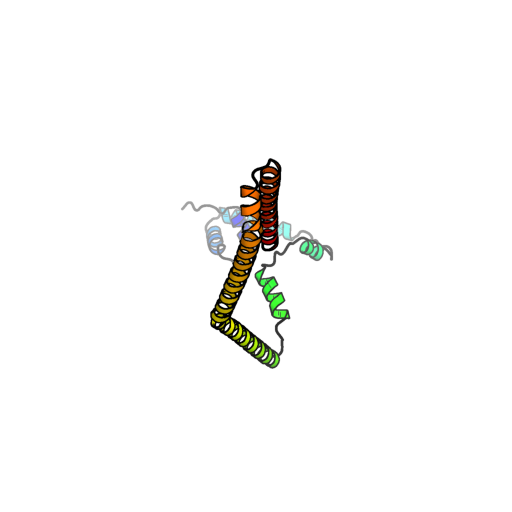 78 VAL A C 1
ATOM 599 O O . VAL A 1 78 ? -3.327 0.289 -7.987 1.00 89.69 78 VAL A O 1
ATOM 602 N N . ALA A 1 79 ? -1.642 1.261 -6.853 1.00 87.75 79 ALA A N 1
ATOM 603 C CA . ALA A 1 79 ? -1.621 2.489 -7.648 1.00 87.75 79 ALA A CA 1
ATOM 604 C C . ALA A 1 79 ? -1.330 2.213 -9.136 1.00 87.75 79 ALA A C 1
ATOM 606 O O . ALA A 1 79 ? -1.974 2.779 -10.023 1.00 87.75 79 ALA A O 1
ATOM 607 N N . LEU A 1 80 ? -0.395 1.299 -9.424 1.00 90.38 80 LEU A N 1
ATOM 608 C CA . LEU A 1 80 ? -0.095 0.870 -10.790 1.00 90.38 80 LEU A CA 1
ATOM 609 C C . LEU A 1 80 ? -1.284 0.146 -11.434 1.00 90.38 80 LEU A C 1
ATOM 611 O O . LEU A 1 80 ? -1.587 0.391 -12.603 1.00 90.38 80 LEU A O 1
ATOM 615 N N . LEU A 1 81 ? -1.963 -0.733 -10.688 1.00 91.19 81 LEU A N 1
ATOM 616 C CA . LEU A 1 81 ? -3.140 -1.437 -11.190 1.00 91.19 81 LEU A CA 1
ATOM 617 C C . LEU A 1 81 ? -4.274 -0.458 -11.508 1.00 91.19 81 LEU A C 1
ATOM 619 O O . LEU A 1 81 ? -4.879 -0.560 -12.574 1.00 91.19 81 LEU A O 1
ATOM 623 N N . ASP A 1 82 ? -4.543 0.506 -10.625 1.00 90.06 82 ASP A N 1
ATOM 624 C CA . ASP A 1 82 ? -5.587 1.508 -10.853 1.00 90.06 82 ASP A CA 1
ATOM 625 C C . ASP A 1 82 ? -5.277 2.341 -12.105 1.00 90.06 82 ASP A C 1
ATOM 627 O O . ASP A 1 82 ? -6.113 2.464 -13.002 1.00 90.06 82 ASP A O 1
ATOM 631 N N . ALA A 1 83 ? -4.030 2.800 -12.249 1.00 89.62 83 ALA A N 1
ATOM 632 C CA . ALA A 1 83 ? -3.579 3.501 -13.448 1.00 89.62 83 ALA A CA 1
ATOM 633 C C . ALA A 1 83 ? -3.737 2.652 -14.725 1.00 89.62 83 ALA A C 1
ATOM 635 O O . ALA A 1 83 ? -4.221 3.147 -15.746 1.00 89.62 83 ALA A O 1
ATOM 636 N N . ALA A 1 84 ? -3.388 1.363 -14.672 1.00 88.00 84 ALA A N 1
ATOM 637 C CA . ALA A 1 84 ? -3.523 0.453 -15.805 1.00 88.00 84 ALA A CA 1
ATOM 638 C C . ALA A 1 84 ? -4.993 0.201 -16.174 1.00 88.00 84 ALA A C 1
ATOM 640 O O . ALA A 1 84 ? -5.349 0.222 -17.352 1.00 88.00 84 ALA A O 1
ATOM 641 N N . THR A 1 85 ? -5.875 0.002 -15.190 1.00 88.06 85 THR A N 1
ATOM 642 C CA . THR A 1 85 ? -7.299 -0.272 -15.452 1.00 88.06 85 THR A CA 1
ATOM 643 C C . THR A 1 85 ? -8.023 0.907 -16.099 1.00 88.06 85 THR A C 1
ATOM 645 O O . THR A 1 85 ? -8.931 0.678 -16.899 1.00 88.06 85 THR A O 1
ATOM 648 N N . ARG A 1 86 ? -7.584 2.149 -15.853 1.00 87.38 86 ARG A N 1
ATOM 649 C CA . ARG A 1 86 ? -8.104 3.351 -16.534 1.00 87.38 86 ARG A CA 1
ATOM 650 C C . ARG A 1 86 ? -7.829 3.357 -18.039 1.00 87.38 86 ARG A C 1
ATOM 652 O O . ARG A 1 86 ? -8.610 3.932 -18.793 1.00 87.38 86 ARG A O 1
ATOM 659 N N . LEU A 1 87 ? -6.748 2.713 -18.476 1.00 84.50 87 LEU A N 1
ATOM 660 C CA . LEU A 1 87 ? -6.372 2.601 -19.889 1.00 84.50 87 LEU A CA 1
ATOM 661 C C . LEU A 1 87 ? -7.080 1.439 -20.598 1.00 84.50 87 LEU A C 1
ATOM 663 O O . LEU A 1 87 ? -7.110 1.394 -21.828 1.00 84.50 87 LEU A O 1
ATOM 667 N N . VAL A 1 88 ? -7.668 0.501 -19.849 1.00 86.25 88 VAL A N 1
ATOM 668 C CA . VAL A 1 88 ? -8.352 -0.653 -20.432 1.00 86.25 88 VAL A CA 1
ATOM 66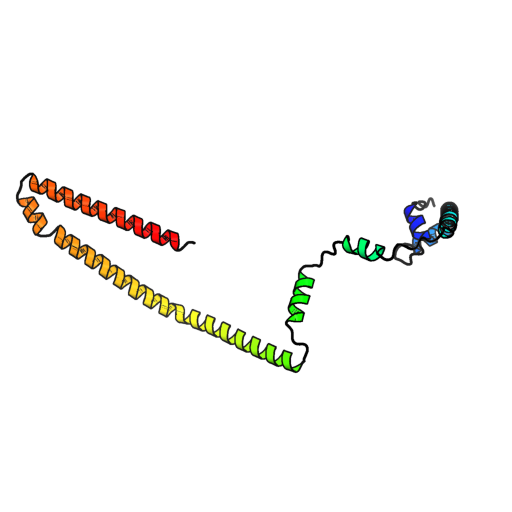9 C C . VAL A 1 88 ? -9.796 -0.281 -20.791 1.00 86.25 88 VAL A C 1
ATOM 671 O O . VAL A 1 88 ? -10.585 0.072 -19.912 1.00 86.25 88 VAL A O 1
ATOM 674 N N . PRO A 1 89 ? -10.215 -0.427 -22.061 1.00 85.19 89 PRO A N 1
ATOM 675 C CA . PRO A 1 89 ? -11.584 -0.131 -22.455 1.00 85.19 89 PRO A CA 1
ATOM 676 C C . PRO A 1 89 ? -12.594 -1.050 -21.744 1.00 85.19 89 PRO A C 1
ATOM 678 O O . PRO A 1 89 ? -12.366 -2.252 -21.561 1.00 85.19 89 PRO A O 1
ATOM 681 N N . LYS A 1 90 ? -13.741 -0.476 -21.353 1.00 85.25 90 LYS A N 1
ATOM 682 C CA . LYS A 1 90 ? -14.812 -1.189 -20.630 1.00 85.25 90 LYS A CA 1
ATOM 683 C C . LYS A 1 90 ? -15.625 -2.135 -21.523 1.00 85.25 90 LYS A C 1
ATOM 685 O O . LYS A 1 90 ? -16.163 -3.122 -21.028 1.00 85.25 90 LYS A O 1
ATOM 690 N N . SER A 1 91 ? -15.731 -1.865 -22.826 1.00 90.44 91 SER A N 1
ATOM 691 C CA . SER A 1 91 ? -16.539 -2.682 -23.738 1.00 90.44 91 SER A CA 1
ATOM 692 C C . SER A 1 91 ? -15.779 -3.928 -24.219 1.00 90.44 91 SER A C 1
ATOM 694 O O . SER A 1 91 ? -14.629 -3.858 -24.656 1.00 90.44 91 SER A O 1
ATOM 696 N N . ARG A 1 92 ? -16.445 -5.093 -24.166 1.00 85.25 92 ARG A N 1
ATOM 697 C CA . ARG A 1 92 ? -15.904 -6.378 -24.652 1.00 85.25 92 ARG A CA 1
ATOM 698 C C . ARG A 1 92 ? -15.359 -6.327 -26.089 1.00 85.25 92 ARG A C 1
ATOM 700 O O . ARG A 1 92 ? -14.238 -6.795 -26.271 1.00 85.25 92 ARG A O 1
ATOM 707 N N . PRO A 1 93 ? -16.063 -5.758 -27.092 1.00 89.06 93 PRO A N 1
ATOM 708 C CA . PRO A 1 93 ? -15.527 -5.724 -28.454 1.00 89.06 93 PRO A CA 1
ATOM 709 C C . PRO A 1 93 ? -14.275 -4.845 -28.571 1.00 89.06 93 PRO A C 1
ATOM 711 O O . PRO A 1 93 ? -13.330 -5.217 -29.259 1.00 89.06 93 PRO A O 1
ATOM 714 N N . MET A 1 94 ? -14.210 -3.728 -27.840 1.00 88.00 94 MET A N 1
ATOM 715 C CA . MET A 1 94 ? -13.054 -2.827 -27.886 1.00 88.00 94 MET A CA 1
ATOM 716 C C . MET A 1 94 ? -11.800 -3.464 -27.283 1.00 88.00 94 MET A C 1
ATOM 718 O O . MET A 1 94 ? -10.703 -3.249 -27.789 1.00 88.00 94 MET A O 1
ATOM 722 N N . ARG A 1 95 ? -11.950 -4.301 -26.247 1.00 87.81 95 ARG A N 1
ATOM 723 C CA . ARG A 1 95 ? -10.832 -5.078 -25.688 1.00 87.81 95 ARG A CA 1
ATOM 724 C C . ARG A 1 95 ? -10.217 -6.032 -26.710 1.00 87.81 95 ARG A C 1
ATOM 726 O O . ARG A 1 95 ? -8.997 -6.142 -26.764 1.00 87.81 95 ARG A O 1
ATOM 733 N N . VAL A 1 96 ? -11.043 -6.690 -27.528 1.00 90.38 96 VAL A N 1
ATOM 734 C CA . VAL A 1 96 ? -10.563 -7.604 -28.579 1.00 90.38 96 VAL A CA 1
ATOM 735 C C . VAL A 1 96 ? -9.802 -6.832 -29.653 1.00 90.38 96 VAL A C 1
ATOM 737 O O . VAL A 1 96 ? -8.707 -7.239 -30.028 1.00 90.38 96 VAL A O 1
ATOM 740 N N . VAL A 1 97 ? -10.337 -5.690 -30.096 1.00 92.25 97 VAL A N 1
ATOM 741 C CA . VAL A 1 97 ? -9.679 -4.842 -31.102 1.00 92.25 97 VAL A CA 1
ATOM 742 C C . VAL A 1 97 ? -8.338 -4.321 -30.588 1.00 92.25 97 VAL A C 1
ATOM 744 O O . VAL A 1 97 ? -7.335 -4.480 -31.275 1.00 92.25 97 VAL A O 1
ATOM 747 N N . MET A 1 98 ? -8.291 -3.765 -29.372 1.00 88.62 98 MET A N 1
ATOM 748 C CA . MET A 1 98 ? -7.038 -3.272 -28.786 1.00 88.62 98 MET A CA 1
ATOM 749 C C . MET A 1 98 ? -6.016 -4.389 -28.556 1.00 88.62 98 MET A C 1
ATOM 751 O O . MET A 1 98 ? -4.825 -4.191 -28.780 1.00 88.62 98 MET A O 1
ATOM 755 N N . GLY A 1 99 ? -6.469 -5.568 -28.121 1.00 89.75 99 GLY A N 1
ATOM 756 C CA . GLY A 1 99 ? -5.596 -6.728 -27.958 1.00 89.75 99 GLY A CA 1
ATOM 757 C C . GLY A 1 99 ? -5.000 -7.184 -29.289 1.00 89.75 99 GLY A C 1
ATOM 758 O O . GLY A 1 99 ? -3.799 -7.428 -29.376 1.00 89.75 99 GLY A O 1
ATOM 759 N N . ALA A 1 100 ? -5.819 -7.241 -30.342 1.00 92.56 100 ALA A N 1
ATOM 760 C CA . ALA A 1 100 ? -5.369 -7.612 -31.678 1.00 92.56 100 ALA A CA 1
ATOM 761 C C . ALA A 1 100 ? -4.374 -6.591 -32.249 1.00 92.56 100 ALA A C 1
ATOM 763 O O . ALA A 1 100 ? -3.316 -6.980 -32.742 1.00 92.56 100 ALA A O 1
ATOM 764 N N . THR A 1 101 ? -4.658 -5.290 -32.137 1.00 91.56 101 THR A N 1
ATOM 765 C CA . THR A 1 101 ? -3.747 -4.248 -32.631 1.00 91.56 101 THR A CA 1
ATOM 766 C C . THR A 1 101 ? -2.424 -4.252 -31.871 1.00 91.56 101 THR A C 1
ATOM 768 O O . THR A 1 101 ? -1.367 -4.250 -32.502 1.00 91.56 101 THR A O 1
ATOM 771 N N . ALA A 1 102 ? -2.456 -4.357 -30.541 1.00 91.50 102 ALA A N 1
ATOM 772 C CA . ALA A 1 102 ? -1.247 -4.453 -29.725 1.00 91.50 102 ALA A CA 1
ATOM 773 C C . ALA A 1 102 ? -0.395 -5.675 -30.101 1.00 91.50 102 ALA A C 1
ATOM 775 O O . ALA A 1 102 ? 0.820 -5.554 -30.255 1.00 91.50 102 ALA A O 1
ATOM 776 N N . LEU A 1 103 ? -1.027 -6.834 -30.321 1.00 94.94 103 LEU A N 1
ATOM 777 C CA . LEU A 1 103 ? -0.327 -8.051 -30.729 1.00 94.94 103 LEU A CA 1
ATOM 778 C C . LEU A 1 103 ? 0.322 -7.896 -32.111 1.00 94.94 103 LEU A C 1
ATOM 780 O O . LEU A 1 103 ? 1.495 -8.230 -32.286 1.00 94.94 103 LEU A O 1
ATOM 784 N N . THR A 1 104 ? -0.404 -7.340 -33.085 1.00 94.94 104 THR A N 1
ATOM 785 C CA . THR A 1 104 ? 0.153 -7.098 -34.427 1.00 94.94 104 THR A CA 1
ATOM 786 C C . THR A 1 104 ? 1.340 -6.135 -34.385 1.00 94.94 104 THR A C 1
ATOM 788 O O . THR A 1 104 ? 2.381 -6.433 -34.967 1.00 94.94 104 THR A O 1
ATOM 791 N N . ALA A 1 105 ? 1.246 -5.042 -33.625 1.00 95.62 105 ALA A N 1
ATOM 792 C CA . ALA A 1 105 ? 2.343 -4.093 -33.461 1.00 95.62 105 ALA A CA 1
ATOM 793 C C . ALA A 1 105 ? 3.567 -4.739 -32.792 1.00 95.62 105 ALA A C 1
ATOM 795 O O . ALA A 1 105 ? 4.688 -4.574 -33.273 1.00 95.62 105 ALA A O 1
ATOM 796 N N . ALA A 1 106 ? 3.355 -5.529 -31.734 1.00 95.88 106 ALA A N 1
ATOM 797 C CA . ALA A 1 106 ? 4.429 -6.238 -31.045 1.00 95.88 106 ALA A CA 1
ATOM 798 C C . ALA A 1 106 ? 5.158 -7.209 -31.984 1.00 95.88 106 ALA A C 1
ATOM 800 O O . ALA A 1 106 ? 6.383 -7.169 -32.086 1.00 95.88 106 ALA A O 1
ATOM 801 N N . THR A 1 107 ? 4.414 -8.027 -32.736 1.00 95.56 107 THR A N 1
ATOM 802 C CA . THR A 1 107 ? 5.015 -8.963 -33.703 1.00 95.56 107 THR A CA 1
ATOM 803 C C . THR A 1 107 ? 5.767 -8.249 -34.827 1.00 95.56 107 THR A C 1
ATOM 805 O O . THR A 1 107 ? 6.866 -8.678 -35.183 1.00 95.56 107 THR A O 1
ATOM 808 N N . ALA A 1 108 ? 5.246 -7.129 -35.338 1.00 96.88 108 ALA A N 1
ATOM 809 C CA . ALA A 1 108 ? 5.927 -6.322 -36.347 1.00 96.88 108 ALA A CA 1
ATOM 810 C C . ALA A 1 108 ? 7.234 -5.711 -35.811 1.00 96.88 108 ALA A C 1
ATOM 812 O O . ALA A 1 108 ? 8.263 -5.762 -36.492 1.00 96.88 108 ALA A O 1
ATOM 813 N N . MET A 1 109 ? 7.231 -5.188 -34.579 1.00 95.38 109 MET A N 1
ATOM 814 C CA . MET A 1 109 ? 8.445 -4.678 -33.929 1.00 95.38 109 MET A CA 1
ATOM 815 C C . MET A 1 109 ? 9.480 -5.790 -33.733 1.00 95.38 109 MET A C 1
ATOM 817 O O . MET A 1 109 ? 10.642 -5.606 -34.092 1.00 95.38 109 MET A O 1
ATOM 821 N N . SER A 1 110 ? 9.073 -6.964 -33.242 1.00 94.69 110 SER A N 1
ATOM 822 C CA . SER A 1 110 ? 9.979 -8.108 -33.071 1.00 94.69 110 SER A CA 1
ATOM 823 C C . SER A 1 110 ? 10.575 -8.584 -34.399 1.00 94.69 110 SER A C 1
ATOM 825 O O . SER A 1 110 ? 11.782 -8.813 -34.481 1.00 94.69 110 SER A O 1
ATOM 827 N N . ALA A 1 111 ? 9.763 -8.677 -35.457 1.00 96.19 111 ALA A N 1
ATOM 828 C CA . ALA A 1 111 ? 10.235 -9.030 -36.795 1.00 96.19 111 ALA A CA 1
ATOM 829 C C . ALA A 1 111 ? 11.223 -7.991 -37.348 1.00 96.19 111 ALA A C 1
ATOM 831 O O . ALA A 1 111 ? 12.221 -8.359 -37.965 1.00 96.19 111 ALA A O 1
ATOM 832 N N . SER A 1 112 ? 10.984 -6.705 -37.079 1.00 93.75 112 SER A N 1
ATOM 833 C CA . SER A 1 112 ? 11.868 -5.613 -37.502 1.00 93.75 112 SER A CA 1
ATOM 834 C C . SER A 1 112 ? 13.236 -5.693 -36.824 1.00 93.75 112 SER A C 1
ATOM 836 O O . SER A 1 112 ? 14.263 -5.574 -37.491 1.00 93.75 112 SER A O 1
ATOM 838 N N . VAL A 1 113 ? 13.266 -5.957 -35.513 1.00 93.94 113 VAL A N 1
ATOM 839 C CA . VAL A 1 113 ? 14.518 -6.155 -34.762 1.00 93.94 113 VAL A CA 1
ATOM 840 C C . VAL A 1 113 ? 15.275 -7.374 -35.283 1.00 93.94 113 VAL A C 1
ATOM 842 O O . VAL A 1 113 ? 16.476 -7.288 -35.528 1.00 93.94 113 VAL A O 1
ATOM 845 N N . MET A 1 114 ? 14.576 -8.488 -35.514 1.00 93.88 114 MET A N 1
ATOM 846 C CA . MET A 1 114 ? 15.179 -9.697 -36.080 1.00 93.88 114 MET A CA 1
ATOM 847 C C . MET A 1 114 ? 15.776 -9.434 -37.470 1.00 93.88 114 MET A C 1
ATOM 849 O O . MET A 1 114 ? 16.904 -9.833 -37.752 1.00 93.88 114 MET A O 1
ATOM 853 N N . TRP A 1 115 ? 15.047 -8.724 -38.332 1.00 93.62 115 TRP A N 1
ATOM 854 C CA . TRP A 1 115 ? 15.516 -8.371 -39.670 1.00 93.62 115 TRP A CA 1
ATOM 855 C C . TRP A 1 115 ? 16.781 -7.506 -39.626 1.00 93.62 115 TRP A C 1
ATOM 857 O O . TRP A 1 115 ? 17.742 -7.780 -40.346 1.00 93.62 115 TRP A O 1
ATOM 867 N N . LEU A 1 116 ? 16.812 -6.503 -38.741 1.00 90.94 116 LEU A N 1
ATOM 868 C CA . LEU A 1 116 ? 17.990 -5.659 -38.531 1.00 90.94 116 LEU A CA 1
ATOM 869 C C . LEU A 1 116 ? 19.184 -6.464 -38.016 1.00 90.94 116 LEU A C 1
ATOM 871 O O . LEU A 1 116 ? 20.295 -6.263 -38.500 1.00 90.94 116 LEU A O 1
ATOM 875 N N . ALA A 1 117 ? 18.962 -7.398 -37.089 1.00 88.88 117 ALA A N 1
ATOM 876 C CA . ALA A 1 117 ? 20.018 -8.258 -36.566 1.00 88.88 117 ALA A CA 1
ATOM 877 C C . ALA A 1 117 ? 20.660 -9.112 -37.673 1.00 88.88 117 ALA A C 1
ATOM 879 O O . ALA A 1 117 ? 21.881 -9.172 -37.764 1.00 88.88 117 ALA A O 1
ATOM 880 N N . VAL A 1 118 ? 19.858 -9.691 -38.575 1.00 90.38 118 VAL A N 1
ATOM 881 C CA . VAL A 1 118 ? 20.362 -10.480 -39.719 1.00 90.38 118 VAL A CA 1
ATOM 882 C C . VAL A 1 118 ? 21.103 -9.611 -40.743 1.00 90.38 118 VAL A C 1
ATOM 884 O O . VAL A 1 118 ? 21.996 -10.086 -41.442 1.00 90.38 118 VAL A O 1
ATOM 887 N N . ARG A 1 119 ? 20.742 -8.329 -40.871 1.00 89.81 119 ARG A N 1
ATOM 888 C CA . ARG A 1 119 ? 21.372 -7.406 -41.830 1.00 89.81 119 ARG A CA 1
ATOM 889 C C . ARG A 1 119 ? 22.551 -6.620 -41.253 1.00 89.81 119 ARG A C 1
ATOM 891 O O . ARG A 1 119 ? 23.226 -5.923 -42.013 1.00 89.81 119 ARG A O 1
ATOM 898 N N . ALA A 1 120 ? 22.824 -6.756 -39.957 1.00 84.75 120 ALA A N 1
ATOM 899 C CA . ALA A 1 120 ? 23.921 -6.077 -39.279 1.00 84.75 120 ALA A CA 1
ATOM 900 C C . ALA A 1 120 ? 25.280 -6.420 -39.910 1.00 84.75 120 ALA A C 1
ATOM 902 O O . ALA A 1 120 ? 26.088 -5.519 -40.125 1.00 84.75 120 ALA A O 1
ATOM 903 N N . ASP A 1 121 ? 25.495 -7.674 -40.321 1.00 80.31 121 ASP A N 1
ATOM 904 C CA . ASP A 1 121 ? 26.744 -8.110 -40.965 1.00 80.31 121 ASP A CA 1
ATOM 905 C C . ASP A 1 121 ? 27.044 -7.345 -42.262 1.00 80.31 121 ASP A C 1
ATOM 907 O O . ASP A 1 121 ? 28.189 -6.988 -42.537 1.00 80.31 121 ASP A O 1
ATOM 911 N N . VAL A 1 122 ? 26.009 -7.020 -43.044 1.00 83.88 122 VAL A N 1
ATOM 912 C CA . VAL A 1 122 ? 26.155 -6.236 -44.281 1.00 83.88 122 VAL A CA 1
ATOM 913 C C . VAL A 1 122 ? 26.537 -4.791 -43.961 1.00 83.88 122 VAL A C 1
ATOM 915 O O . VAL A 1 122 ? 27.378 -4.208 -44.645 1.00 83.88 122 VAL A O 1
ATOM 918 N N . ALA A 1 123 ? 25.953 -4.214 -42.909 1.00 81.00 123 ALA A N 1
ATOM 919 C CA . ALA A 1 123 ? 26.289 -2.866 -42.462 1.00 81.00 123 ALA A CA 1
ATOM 920 C C . ALA A 1 123 ? 27.733 -2.789 -41.937 1.00 81.00 123 ALA A C 1
ATOM 922 O O . ALA A 1 123 ? 28.472 -1.881 -42.323 1.00 81.00 123 ALA A O 1
ATOM 923 N N . PHE A 1 124 ? 28.166 -3.767 -41.135 1.00 84.44 124 PHE A N 1
ATOM 924 C CA . PHE A 1 124 ? 29.550 -3.862 -40.666 1.00 84.44 124 PHE A CA 1
ATOM 925 C C . PHE A 1 124 ? 30.532 -4.072 -41.822 1.00 84.44 124 PHE A C 1
ATOM 927 O O . PHE A 1 124 ? 31.565 -3.405 -41.871 1.00 84.44 124 PHE A O 1
ATOM 934 N N . TYR A 1 125 ? 30.197 -4.919 -42.798 1.00 83.00 125 TYR A N 1
ATOM 935 C CA . TYR A 1 125 ? 31.023 -5.130 -43.987 1.00 83.00 125 TYR A CA 1
ATOM 936 C C . TYR A 1 125 ? 31.226 -3.841 -44.801 1.00 83.00 125 TYR A C 1
ATOM 938 O O . TYR A 1 125 ? 32.354 -3.501 -45.166 1.00 83.00 125 TYR A O 1
ATOM 946 N N . LEU A 1 126 ? 30.151 -3.085 -45.052 1.00 84.12 126 LEU A N 1
ATOM 947 C CA . LEU A 1 126 ? 30.221 -1.798 -45.755 1.00 84.12 126 LEU A CA 1
ATOM 948 C C . LEU A 1 126 ? 31.006 -0.749 -44.959 1.00 84.12 126 LEU A C 1
ATOM 950 O O . LEU A 1 126 ? 31.773 0.021 -45.541 1.00 84.12 126 LEU A O 1
ATOM 954 N N . PHE A 1 127 ? 30.854 -0.741 -43.635 1.00 84.00 127 PHE A N 1
ATOM 955 C CA . PHE A 1 127 ? 31.596 0.152 -42.752 1.00 84.00 127 PHE A CA 1
ATOM 956 C C . PHE A 1 127 ? 33.102 -0.135 -42.786 1.00 84.00 127 PHE A C 1
ATOM 958 O O . PHE A 1 127 ? 33.893 0.792 -42.958 1.00 84.00 127 PHE A O 1
ATOM 965 N N . HIS A 1 128 ? 33.503 -1.406 -42.708 1.00 85.38 128 HIS A N 1
ATOM 966 C CA . HIS A 1 128 ? 34.908 -1.806 -42.817 1.00 85.38 128 HIS A CA 1
ATOM 967 C C . HIS A 1 128 ? 35.510 -1.422 -44.175 1.00 85.38 128 HIS A C 1
ATOM 969 O O . HIS A 1 128 ? 36.559 -0.786 -44.219 1.00 85.38 128 HIS A O 1
ATOM 975 N N . GLN A 1 129 ? 34.797 -1.675 -45.275 1.00 87.25 129 GLN A N 1
ATOM 976 C CA . GLN A 1 129 ? 35.207 -1.254 -46.623 1.00 87.25 129 GLN A CA 1
ATOM 977 C C . GLN A 1 129 ? 35.396 0.268 -46.756 1.00 87.25 129 GLN A C 1
ATOM 979 O O . GLN A 1 129 ? 36.292 0.730 -47.470 1.00 87.25 129 GLN A O 1
ATOM 984 N N . GLY A 1 130 ? 34.545 1.060 -46.099 1.00 85.88 130 GLY A N 1
ATOM 985 C CA . GLY A 1 130 ? 34.665 2.518 -46.061 1.00 85.88 130 GLY A CA 1
ATOM 986 C C . GLY A 1 130 ? 35.849 2.983 -45.215 1.00 85.88 130 GLY A C 1
ATOM 987 O O . GLY A 1 130 ? 36.622 3.837 -45.652 1.00 85.88 130 GLY A O 1
ATOM 988 N N . ALA A 1 131 ? 36.025 2.387 -44.035 1.00 86.75 131 ALA A N 1
ATOM 989 C CA . ALA A 1 131 ? 37.126 2.687 -43.126 1.00 86.75 131 ALA A CA 1
ATOM 990 C C . ALA A 1 131 ? 38.490 2.355 -43.750 1.00 86.75 131 ALA A C 1
ATOM 992 O O . ALA A 1 131 ? 39.414 3.167 -43.666 1.00 86.75 131 ALA A O 1
ATOM 993 N N . ASP A 1 132 ? 38.600 1.220 -44.442 1.00 88.25 132 ASP A N 1
ATOM 994 C CA . ASP A 1 132 ? 39.828 0.806 -45.121 1.00 88.25 132 ASP A CA 1
ATOM 995 C C . ASP A 1 132 ? 40.179 1.751 -46.274 1.00 88.25 132 ASP A C 1
ATOM 997 O O . ASP A 1 132 ? 41.331 2.168 -46.404 1.00 88.25 132 ASP A O 1
ATOM 1001 N N . ARG A 1 133 ? 39.187 2.184 -47.067 1.00 87.38 133 ARG A N 1
ATOM 1002 C CA . ARG A 1 133 ? 39.404 3.196 -48.117 1.00 87.38 133 ARG A CA 1
ATOM 1003 C C . ARG A 1 133 ? 39.789 4.558 -47.551 1.00 87.38 133 ARG A C 1
ATOM 1005 O O . ARG A 1 133 ? 40.690 5.195 -48.090 1.00 87.38 133 ARG A O 1
ATOM 1012 N N . ALA A 1 134 ? 39.147 5.001 -46.472 1.00 87.06 134 ALA A N 1
ATOM 1013 C CA . ALA A 1 134 ? 39.484 6.262 -45.816 1.00 87.06 134 ALA A CA 1
ATOM 1014 C C . ALA A 1 134 ? 40.912 6.230 -45.256 1.00 87.06 134 ALA A C 1
ATOM 1016 O O . ALA A 1 134 ? 41.673 7.182 -45.435 1.00 87.06 134 ALA A O 1
ATOM 1017 N N . ARG A 1 135 ? 41.307 5.110 -44.639 1.00 88.44 135 ARG A N 1
ATOM 1018 C CA . ARG A 1 135 ? 42.667 4.893 -44.138 1.00 88.44 135 ARG A CA 1
ATOM 1019 C C . ARG A 1 135 ? 43.685 4.858 -45.274 1.00 88.44 135 ARG A C 1
ATOM 1021 O O . ARG A 1 135 ? 44.725 5.497 -45.156 1.00 88.44 135 ARG A O 1
ATOM 1028 N N . ALA A 1 136 ? 43.382 4.168 -46.371 1.00 87.69 136 ALA A N 1
ATOM 1029 C CA . ALA A 1 136 ? 44.242 4.127 -47.550 1.00 87.69 136 ALA A CA 1
ATOM 1030 C C . ALA A 1 136 ? 44.411 5.516 -48.188 1.00 87.69 136 ALA A C 1
ATOM 1032 O O . ALA A 1 136 ? 45.530 5.901 -48.515 1.00 87.69 136 ALA A O 1
ATOM 1033 N N . ALA A 1 137 ? 43.335 6.299 -48.299 1.00 87.81 137 ALA A N 1
ATOM 1034 C CA . ALA A 1 137 ? 43.386 7.666 -48.817 1.00 87.81 137 ALA A CA 1
ATOM 1035 C C . ALA A 1 137 ? 44.185 8.607 -47.900 1.00 87.81 137 ALA A C 1
ATOM 1037 O O . ALA A 1 137 ? 45.001 9.388 -48.384 1.00 87.81 137 ALA A O 1
ATOM 1038 N N . LEU A 1 138 ? 44.001 8.502 -46.579 1.00 88.81 138 LEU A N 1
ATOM 1039 C CA . LEU A 1 138 ? 44.765 9.273 -45.594 1.00 88.81 138 LEU A CA 1
ATOM 1040 C C . LEU A 1 138 ? 46.256 8.936 -45.636 1.00 88.81 138 LEU A C 1
ATOM 1042 O O . LEU A 1 138 ? 47.085 9.837 -45.723 1.00 88.81 138 LEU A O 1
ATOM 1046 N N . LEU A 1 139 ? 46.602 7.647 -45.596 1.00 88.62 139 LEU A N 1
ATOM 1047 C CA . LEU A 1 139 ? 47.996 7.204 -45.646 1.00 88.62 139 LEU A CA 1
ATOM 1048 C C . LEU A 1 139 ? 48.648 7.548 -46.990 1.00 88.62 139 LEU A C 1
ATOM 1050 O O . LEU A 1 139 ? 49.797 7.980 -47.005 1.00 88.62 139 LEU A O 1
ATOM 1054 N N . GLY A 1 140 ? 47.912 7.431 -48.099 1.00 85.81 140 GLY A N 1
ATOM 1055 C CA . GLY A 1 140 ? 48.372 7.854 -49.422 1.00 85.81 140 GLY A CA 1
ATOM 1056 C C . GLY A 1 140 ? 48.617 9.363 -49.508 1.00 85.81 140 GLY A C 1
ATOM 1057 O O . GLY A 1 140 ? 49.651 9.785 -50.019 1.00 85.81 140 GLY A O 1
ATOM 1058 N N . GLY A 1 141 ? 47.720 10.179 -48.946 1.00 82.62 141 GLY A N 1
ATOM 1059 C CA . GLY A 1 141 ? 47.883 11.635 -48.885 1.00 82.62 141 GLY A CA 1
ATOM 1060 C C . GLY A 1 141 ? 49.069 12.070 -48.022 1.00 82.62 141 GLY A C 1
ATOM 1061 O O . GLY A 1 141 ? 49.832 12.946 -48.421 1.00 82.62 141 GLY A O 1
ATOM 1062 N N . ILE A 1 142 ? 49.276 11.418 -46.874 1.00 81.94 142 ILE A N 1
ATOM 1063 C CA . ILE A 1 142 ? 50.446 11.655 -46.015 1.00 81.94 142 ILE A CA 1
ATOM 1064 C C . ILE A 1 142 ? 51.735 11.240 -46.733 1.00 81.94 142 ILE A C 1
ATOM 1066 O O . ILE A 1 142 ? 52.701 11.997 -46.719 1.00 81.94 142 ILE A O 1
ATOM 1070 N N . GLY A 1 143 ? 51.749 10.076 -47.389 1.00 77.94 143 GLY A N 1
ATOM 1071 C CA . GLY A 1 143 ? 52.898 9.601 -48.162 1.00 77.94 143 GLY A CA 1
ATOM 1072 C C . GLY A 1 143 ? 53.292 10.566 -49.280 1.00 77.94 143 GLY A C 1
ATOM 1073 O O . GLY A 1 143 ? 54.465 10.898 -49.402 1.00 77.94 143 GLY A O 1
ATOM 1074 N N . ALA A 1 144 ? 52.315 11.092 -50.025 1.00 76.19 144 ALA A N 1
ATOM 1075 C CA . ALA A 1 144 ? 52.554 12.081 -51.077 1.00 76.19 144 ALA A CA 1
ATOM 1076 C C . ALA A 1 144 ? 53.117 13.405 -50.531 1.00 76.19 144 ALA A C 1
ATOM 1078 O O . ALA A 1 144 ? 54.018 13.985 -51.131 1.00 76.19 144 ALA A O 1
ATOM 1079 N N . LEU A 1 145 ? 52.633 13.868 -49.374 1.00 73.56 145 LEU A N 1
ATOM 1080 C CA . LEU A 1 145 ? 53.158 15.073 -48.722 1.00 73.56 145 LEU A CA 1
ATOM 1081 C C . LEU A 1 145 ? 54.579 14.872 -48.184 1.00 73.56 145 LEU A C 1
ATOM 1083 O O . LEU A 1 145 ? 55.394 15.786 -48.278 1.00 73.56 145 LEU A O 1
ATOM 1087 N N . ILE A 1 146 ? 54.889 13.692 -47.639 1.00 72.56 146 ILE A N 1
ATOM 1088 C CA . ILE A 1 146 ? 56.247 13.344 -47.201 1.00 72.56 146 ILE A CA 1
ATOM 1089 C C . ILE A 1 146 ? 57.183 13.291 -48.409 1.00 72.56 146 ILE A C 1
ATOM 1091 O O . ILE A 1 146 ? 58.252 13.888 -48.359 1.00 72.56 146 ILE A O 1
ATOM 1095 N N . ASP A 1 147 ? 56.777 12.648 -49.501 1.00 73.50 147 ASP A N 1
ATOM 1096 C CA . ASP A 1 147 ? 57.590 12.554 -50.718 1.00 73.50 147 ASP A CA 1
ATOM 1097 C C . ASP A 1 147 ? 57.816 13.939 -51.355 1.00 73.50 147 ASP A C 1
ATOM 1099 O O . ASP A 1 147 ? 58.908 14.265 -51.812 1.00 73.50 147 ASP A O 1
ATOM 1103 N N . GLN A 1 148 ? 56.824 14.829 -51.282 1.00 70.06 148 GLN A N 1
ATOM 1104 C CA . GLN A 1 148 ? 56.940 16.211 -51.750 1.00 70.06 148 GLN A CA 1
ATOM 1105 C C . GLN A 1 148 ? 57.799 17.103 -50.830 1.00 70.06 148 GLN A C 1
ATOM 1107 O O . GLN A 1 148 ? 58.488 18.002 -51.316 1.00 70.06 148 GLN A O 1
ATOM 1112 N N . ALA A 1 149 ? 57.770 16.875 -49.513 1.00 67.38 149 ALA A N 1
ATOM 1113 C CA . ALA A 1 149 ? 58.520 17.662 -48.529 1.00 67.38 149 ALA A CA 1
ATOM 1114 C C . ALA A 1 149 ? 59.967 17.178 -48.327 1.00 67.38 149 ALA A C 1
ATOM 1116 O O . ALA A 1 149 ? 60.843 17.990 -48.037 1.00 67.38 149 ALA A O 1
ATOM 1117 N N . PHE A 1 150 ? 60.215 15.874 -48.472 1.00 66.81 150 PHE A N 1
ATOM 1118 C CA . PHE A 1 150 ? 61.502 15.217 -48.212 1.00 66.81 150 PHE A CA 1
ATOM 1119 C C . PHE A 1 150 ? 62.151 14.597 -49.458 1.00 66.81 150 PHE A C 1
ATOM 1121 O O . PHE A 1 150 ? 63.259 14.071 -49.359 1.00 66.81 150 PHE A O 1
ATOM 1128 N N . GLY A 1 151 ? 61.491 14.653 -50.617 1.00 67.31 151 GLY A N 1
ATOM 1129 C CA . GLY A 1 151 ? 62.023 14.172 -51.890 1.00 67.31 151 GLY A CA 1
ATOM 1130 C C . GLY A 1 151 ? 63.141 15.054 -52.454 1.00 67.31 151 GLY A C 1
ATOM 1131 O O . GLY A 1 151 ? 63.914 15.677 -51.724 1.00 67.31 151 GLY A O 1
ATOM 1132 N N . GLN A 1 152 ? 63.250 15.104 -53.785 1.00 60.69 152 GLN A N 1
ATOM 1133 C CA . GLN A 1 152 ? 64.416 15.674 -54.482 1.00 60.69 152 GLN A CA 1
ATOM 1134 C C . GLN A 1 152 ? 64.779 17.109 -54.058 1.00 60.69 152 GLN A C 1
ATOM 1136 O O . GLN A 1 152 ? 65.957 17.449 -54.022 1.00 60.69 152 GLN A O 1
ATOM 1141 N N . SER A 1 153 ? 63.803 17.921 -53.650 1.00 59.59 153 SER A N 1
ATOM 1142 C CA . SER A 1 153 ? 64.001 19.284 -53.139 1.00 59.59 153 SER A CA 1
ATOM 1143 C C . SER A 1 153 ? 64.761 19.344 -51.806 1.00 59.59 153 SER A C 1
ATOM 1145 O O . SER A 1 153 ? 65.611 20.215 -51.627 1.00 59.59 153 SER A O 1
ATOM 1147 N N . ALA A 1 154 ? 64.508 18.422 -50.874 1.00 56.81 154 ALA A N 1
ATOM 1148 C CA . ALA A 1 154 ? 65.194 18.391 -49.581 1.00 56.81 154 ALA A CA 1
ATOM 1149 C C . ALA A 1 154 ? 66.624 17.857 -49.710 1.00 56.81 154 ALA A C 1
ATOM 1151 O O . ALA A 1 154 ? 67.543 18.383 -49.080 1.00 56.81 154 ALA A O 1
ATOM 1152 N N . LEU A 1 155 ? 66.823 16.847 -50.563 1.00 61.66 155 LEU A N 1
ATOM 1153 C CA . LEU A 1 155 ? 68.146 16.301 -50.865 1.00 61.66 155 LEU A CA 1
ATOM 1154 C C . LEU A 1 155 ? 69.046 17.331 -51.561 1.00 61.66 155 LEU A C 1
ATOM 1156 O O . LEU A 1 155 ? 70.225 17.405 -51.223 1.00 61.66 155 LEU A O 1
ATOM 1160 N N . GLU A 1 156 ? 68.500 18.164 -52.450 1.00 63.66 156 GLU A N 1
ATOM 1161 C CA . GLU A 1 156 ? 69.241 19.249 -53.112 1.00 63.66 156 GLU A CA 1
ATOM 1162 C C . GLU A 1 156 ? 69.678 20.337 -52.109 1.00 63.66 156 GLU A C 1
ATOM 1164 O O . GLU A 1 156 ? 70.833 20.769 -52.102 1.00 63.66 156 GLU A O 1
ATOM 1169 N N . VAL A 1 157 ? 68.790 20.720 -51.182 1.00 59.72 157 VAL A N 1
ATOM 1170 C CA . VAL A 1 157 ? 69.089 21.702 -50.123 1.00 59.72 157 VAL A CA 1
ATOM 1171 C C . VAL A 1 157 ? 70.127 21.165 -49.134 1.00 59.72 157 VAL A C 1
ATOM 1173 O O . VAL A 1 157 ? 71.033 21.907 -48.750 1.00 59.72 157 VAL A O 1
ATOM 1176 N N . LEU A 1 158 ? 70.069 19.878 -48.770 1.00 59.50 158 LEU A N 1
ATOM 1177 C CA . LEU A 1 158 ? 71.071 19.253 -47.898 1.00 59.50 158 LEU A CA 1
ATOM 1178 C C . LEU A 1 158 ? 72.445 19.148 -48.580 1.00 59.50 158 LEU A C 1
ATOM 1180 O O . LEU A 1 158 ? 73.472 19.340 -47.929 1.00 59.50 158 LEU A O 1
ATOM 1184 N N . ARG A 1 159 ? 72.473 18.886 -49.896 1.00 63.94 159 ARG A N 1
ATOM 1185 C CA . ARG A 1 159 ? 73.711 18.839 -50.695 1.00 63.94 159 ARG A CA 1
ATOM 1186 C C . ARG A 1 159 ? 74.358 20.210 -50.876 1.00 63.94 159 ARG A C 1
ATOM 1188 O O . ARG A 1 159 ? 75.577 20.280 -50.990 1.00 63.94 159 ARG A O 1
ATOM 1195 N N . SER A 1 160 ? 73.566 21.284 -50.870 1.00 63.38 160 SER A N 1
ATOM 1196 C CA . SER A 1 160 ? 74.046 22.661 -51.066 1.00 63.38 160 SER A CA 1
ATOM 1197 C C . SER A 1 160 ? 74.807 23.274 -49.872 1.00 63.38 160 SER A C 1
ATOM 1199 O O . SER A 1 160 ? 75.307 24.390 -49.978 1.00 63.38 160 SER A O 1
ATOM 1201 N N . GLY A 1 161 ? 74.964 22.544 -48.759 1.00 55.19 161 GLY A N 1
ATOM 1202 C CA . GLY A 1 161 ? 76.104 22.702 -47.843 1.00 55.19 161 GLY A CA 1
ATOM 1203 C C . GLY A 1 161 ? 76.317 24.076 -47.185 1.00 55.19 161 GLY A C 1
ATOM 1204 O O . GLY A 1 161 ? 77.463 24.453 -46.953 1.00 55.19 161 GLY A O 1
ATOM 1205 N N . GLY A 1 162 ? 75.257 24.822 -46.859 1.00 63.69 162 GLY A N 1
ATOM 1206 C CA . GLY A 1 162 ? 75.340 26.093 -46.119 1.00 63.69 162 GLY A CA 1
ATOM 1207 C C . GLY A 1 162 ? 74.422 26.138 -44.890 1.00 63.69 162 GLY A C 1
ATOM 1208 O O . GLY A 1 162 ? 73.446 25.392 -44.818 1.00 63.69 162 GLY A O 1
ATOM 1209 N N . MET A 1 163 ? 74.695 27.038 -43.927 1.00 59.91 163 MET A N 1
ATOM 1210 C CA . MET A 1 163 ? 73.889 27.227 -42.695 1.00 59.91 163 MET A CA 1
ATOM 1211 C C . MET A 1 163 ? 72.377 27.402 -42.950 1.00 59.91 163 MET A C 1
ATOM 1213 O O . MET A 1 163 ? 71.557 27.099 -42.085 1.00 59.91 163 MET A O 1
ATOM 1217 N N . THR A 1 164 ? 71.991 27.845 -44.144 1.00 58.59 164 THR A N 1
ATOM 1218 C CA . THR A 1 164 ? 70.598 27.973 -44.593 1.00 58.59 164 THR A CA 1
ATOM 1219 C C . THR A 1 164 ? 69.877 26.627 -44.746 1.00 58.59 164 THR A C 1
ATOM 1221 O O . THR A 1 164 ? 68.680 26.552 -44.469 1.00 58.59 164 THR A O 1
ATOM 1224 N N . GLY A 1 165 ? 70.585 25.548 -45.099 1.00 58.62 165 GLY A N 1
ATOM 1225 C CA . GLY A 1 165 ? 70.011 24.200 -45.201 1.00 58.62 165 GLY A CA 1
ATOM 1226 C C . GLY A 1 165 ? 69.633 23.608 -43.840 1.00 58.62 165 GLY A C 1
ATOM 1227 O O . GLY A 1 165 ? 68.578 22.989 -43.702 1.00 58.62 165 GLY A O 1
ATOM 1228 N N . LEU A 1 166 ? 70.434 23.882 -42.803 1.00 62.12 166 LEU A N 1
ATOM 1229 C CA . LEU A 1 166 ? 70.131 23.492 -41.419 1.00 62.12 166 LEU A CA 1
ATOM 1230 C C . LEU A 1 166 ? 68.907 24.235 -40.867 1.00 62.12 166 LEU A C 1
ATOM 1232 O O . LEU A 1 166 ? 68.072 23.628 -40.195 1.00 62.12 166 LEU A O 1
ATOM 1236 N N . ALA A 1 167 ? 68.763 25.525 -41.186 1.00 62.09 167 ALA A N 1
ATOM 1237 C CA . ALA A 1 167 ? 67.611 26.317 -40.760 1.00 62.09 167 ALA A CA 1
ATOM 1238 C C . ALA A 1 167 ? 66.297 25.829 -41.402 1.00 62.09 167 ALA A C 1
ATOM 1240 O O . ALA A 1 167 ? 65.282 25.713 -40.714 1.00 62.09 167 ALA A O 1
ATOM 1241 N N . MET A 1 168 ? 66.314 25.484 -42.695 1.00 59.03 168 MET A N 1
ATOM 1242 C CA . MET A 1 168 ? 65.132 24.942 -43.376 1.00 59.03 168 MET A CA 1
ATOM 1243 C C . MET A 1 168 ? 64.790 23.517 -42.925 1.00 59.03 168 MET A C 1
ATOM 1245 O O . MET A 1 168 ? 63.620 23.234 -42.669 1.00 59.03 168 MET A O 1
ATOM 1249 N N . GLY A 1 169 ? 65.789 22.647 -42.731 1.00 61.91 169 GLY A N 1
ATOM 1250 C CA . GLY A 1 169 ? 65.571 21.306 -42.176 1.00 61.91 169 GLY A CA 1
ATOM 1251 C C . GLY A 1 169 ? 64.942 21.344 -40.778 1.00 61.91 169 GLY A C 1
ATOM 1252 O O . GLY A 1 169 ? 64.000 20.602 -40.498 1.00 61.91 169 GLY A O 1
ATOM 1253 N N . GLY A 1 170 ? 65.392 22.273 -39.925 1.00 66.38 170 GLY A N 1
ATOM 1254 C CA . GLY A 1 170 ? 64.798 22.509 -38.608 1.00 66.38 170 GLY A CA 1
ATOM 1255 C C . GLY A 1 170 ? 63.344 22.991 -38.673 1.00 66.38 170 GLY A C 1
ATOM 1256 O O . GLY A 1 170 ? 62.506 22.514 -37.909 1.00 66.38 170 GLY A O 1
ATOM 1257 N N . MET A 1 171 ? 63.014 23.884 -39.613 1.00 62.59 171 MET A N 1
ATOM 1258 C CA . MET A 1 171 ? 61.646 24.393 -39.784 1.00 62.59 171 MET A CA 1
ATOM 1259 C C . MET A 1 171 ? 60.661 23.306 -40.236 1.00 62.59 171 MET A C 1
ATOM 1261 O O . MET A 1 171 ? 59.554 23.230 -39.704 1.00 62.59 171 MET A O 1
ATOM 1265 N N . VAL A 1 172 ? 61.067 22.427 -41.160 1.00 63.72 172 VAL A N 1
ATOM 1266 C CA . VAL A 1 172 ? 60.235 21.297 -41.615 1.00 63.72 172 VAL A CA 1
ATOM 1267 C C . VAL A 1 172 ? 59.984 20.308 -40.475 1.00 63.72 172 VAL A C 1
ATOM 1269 O O . VAL A 1 172 ? 58.856 19.849 -40.284 1.00 63.72 172 VAL A O 1
ATOM 1272 N N . LEU A 1 173 ? 61.007 20.023 -39.665 1.00 65.69 173 LEU A N 1
ATOM 1273 C CA . LEU A 1 173 ? 60.887 19.113 -38.527 1.00 65.69 173 LEU A CA 1
ATOM 1274 C C . LEU A 1 173 ? 59.946 19.675 -37.447 1.00 65.69 173 LEU A C 1
ATOM 1276 O O . LEU A 1 173 ? 59.091 18.957 -36.927 1.00 65.69 173 LEU A O 1
ATOM 1280 N N . LEU A 1 174 ? 60.036 20.979 -37.166 1.00 68.50 174 LEU A N 1
ATOM 1281 C CA . LEU A 1 174 ? 59.133 21.668 -36.240 1.00 68.50 174 LEU A CA 1
ATOM 1282 C C . LEU A 1 174 ? 57.692 21.739 -36.767 1.00 68.50 174 LEU A C 1
ATOM 1284 O O . LEU A 1 174 ? 56.756 21.537 -35.992 1.00 68.50 174 LEU A O 1
ATOM 1288 N N . ALA A 1 175 ? 57.497 21.956 -38.071 1.00 68.81 175 ALA A N 1
ATOM 1289 C CA . ALA A 1 175 ? 56.173 21.918 -38.691 1.00 68.81 175 ALA A CA 1
ATOM 1290 C C . ALA A 1 175 ? 55.540 20.515 -38.608 1.00 68.81 175 ALA A C 1
ATOM 1292 O O . ALA A 1 175 ? 54.356 20.391 -38.284 1.00 68.81 175 ALA A O 1
ATOM 1293 N N . GLY A 1 176 ? 56.333 19.455 -38.808 1.00 65.38 176 GLY A N 1
ATOM 1294 C CA . GLY A 1 176 ? 55.891 18.066 -38.640 1.00 65.38 176 GLY A CA 1
ATOM 1295 C C . GLY A 1 176 ? 55.460 17.741 -37.204 1.00 65.38 176 GLY A C 1
ATOM 1296 O O . GLY A 1 176 ? 54.390 17.167 -36.988 1.00 65.38 176 GLY A O 1
ATOM 1297 N N . ILE A 1 177 ? 56.241 18.175 -36.208 1.00 69.62 177 ILE A N 1
ATOM 1298 C CA . ILE A 1 177 ? 55.910 18.008 -34.781 1.00 69.62 177 ILE A CA 1
ATOM 1299 C C . ILE A 1 177 ? 54.650 18.815 -34.408 1.00 69.62 177 ILE A C 1
ATOM 1301 O O . ILE A 1 177 ? 53.769 18.321 -33.695 1.00 69.62 177 ILE A O 1
ATOM 1305 N N . GLY A 1 178 ? 54.515 20.039 -34.927 1.00 66.75 178 GLY A N 1
ATOM 1306 C CA . GLY A 1 178 ? 53.333 20.883 -34.728 1.00 66.75 178 GLY A CA 1
ATOM 1307 C C . GLY A 1 178 ? 52.050 20.263 -35.295 1.00 66.75 178 GLY A C 1
ATOM 1308 O O . GLY A 1 178 ? 51.020 20.237 -34.620 1.00 66.75 178 GLY A O 1
ATOM 1309 N N . GLY A 1 179 ? 52.117 19.684 -36.496 1.00 66.62 179 GLY A N 1
ATOM 1310 C CA . GLY A 1 179 ? 50.981 18.992 -37.112 1.00 66.62 179 GLY A CA 1
ATOM 1311 C C . GLY A 1 179 ? 50.527 17.759 -36.322 1.00 66.62 179 GLY A C 1
ATOM 1312 O O . GLY A 1 179 ? 49.330 17.581 -36.079 1.00 66.62 179 GLY A O 1
ATOM 1313 N N . ALA A 1 180 ? 51.472 16.941 -35.847 1.00 66.56 180 ALA A N 1
ATOM 1314 C CA . ALA A 1 180 ? 51.169 15.731 -35.077 1.00 66.56 180 ALA A CA 1
ATOM 1315 C C . ALA A 1 180 ? 50.495 16.037 -33.725 1.00 66.56 180 ALA A C 1
ATOM 1317 O O . ALA A 1 180 ? 49.547 15.357 -33.322 1.00 66.56 180 ALA A O 1
ATOM 1318 N N . THR A 1 181 ? 50.938 17.091 -33.034 1.00 68.81 181 THR A N 1
ATOM 1319 C CA . THR A 1 181 ? 50.366 17.489 -31.735 1.00 68.81 181 THR A CA 1
ATOM 1320 C C . THR A 1 181 ? 48.955 18.072 -31.860 1.00 68.81 181 THR A C 1
ATOM 1322 O O . THR A 1 181 ? 48.099 17.792 -31.015 1.00 68.81 181 THR A O 1
ATOM 1325 N N . LEU A 1 182 ? 48.666 18.823 -32.928 1.00 66.75 182 LEU A N 1
ATOM 1326 C CA . LEU A 1 182 ? 47.319 19.337 -33.203 1.00 66.75 182 LEU A CA 1
ATOM 1327 C C . LEU A 1 182 ? 46.340 18.222 -33.603 1.00 66.75 182 LEU A C 1
ATOM 1329 O O . LEU A 1 182 ? 45.203 18.214 -33.124 1.00 66.75 182 LEU A O 1
ATOM 1333 N N . GLY A 1 183 ? 46.786 17.245 -34.399 1.00 68.19 183 GLY A N 1
ATOM 1334 C CA . GLY A 1 183 ? 45.973 16.083 -34.781 1.00 68.19 183 GLY A CA 1
ATOM 1335 C C . GLY A 1 183 ? 45.591 15.187 -33.596 1.00 68.19 183 GLY A C 1
ATOM 1336 O O . GLY A 1 183 ? 44.448 14.745 -33.485 1.00 68.19 183 GLY A O 1
ATOM 1337 N N . LEU A 1 184 ? 46.508 14.972 -32.648 1.00 70.69 184 LEU A N 1
ATOM 1338 C CA . LEU A 1 184 ? 46.211 14.208 -31.428 1.00 70.69 184 LEU A CA 1
ATOM 1339 C C . LEU A 1 184 ? 45.197 14.924 -30.519 1.00 70.69 184 LEU A C 1
ATOM 1341 O O . LEU A 1 184 ? 44.355 14.270 -29.899 1.00 70.69 184 LEU A O 1
ATOM 1345 N N . ARG A 1 185 ? 45.216 16.265 -30.462 1.00 69.69 185 ARG A N 1
ATOM 1346 C CA . ARG A 1 185 ? 44.242 17.039 -29.667 1.00 69.69 185 ARG A CA 1
ATOM 1347 C C . ARG A 1 185 ? 42.834 17.023 -30.263 1.00 69.69 185 ARG A C 1
ATOM 1349 O O . ARG A 1 185 ? 41.874 17.004 -29.492 1.00 69.69 185 ARG A O 1
ATOM 1356 N N . SER A 1 186 ? 42.687 17.010 -31.589 1.00 66.19 186 SER A N 1
ATOM 1357 C CA . SER A 1 186 ? 41.364 16.949 -32.231 1.00 66.19 186 SER A CA 1
ATOM 1358 C C . SER A 1 186 ? 40.705 15.572 -32.087 1.00 66.19 186 SER A C 1
ATOM 1360 O O . SER A 1 186 ? 39.503 15.485 -31.844 1.00 66.19 186 SER A O 1
ATOM 1362 N N . LEU A 1 187 ? 41.491 14.491 -32.130 1.00 65.81 187 LEU A N 1
ATOM 1363 C CA . LEU A 1 187 ? 41.000 13.134 -31.861 1.00 65.81 187 LEU A CA 1
ATOM 1364 C C . LEU A 1 187 ? 40.592 12.949 -30.392 1.00 65.81 187 LEU A C 1
ATOM 1366 O O . LEU A 1 187 ? 39.548 12.362 -30.097 1.00 65.81 187 LEU A O 1
ATOM 1370 N N . ALA A 1 188 ? 41.367 13.509 -29.460 1.00 66.56 188 ALA A N 1
ATOM 1371 C CA . ALA A 1 188 ? 41.048 13.452 -28.037 1.00 66.56 188 ALA A CA 1
ATOM 1372 C C . ALA A 1 188 ? 39.739 14.190 -27.693 1.00 66.56 188 ALA A C 1
ATOM 1374 O O . ALA A 1 188 ? 38.964 13.704 -26.867 1.00 66.56 188 ALA A O 1
ATOM 1375 N N . SER A 1 189 ? 39.453 15.328 -28.336 1.00 68.88 189 SER A N 1
ATOM 1376 C CA . SER A 1 189 ? 38.217 16.087 -28.096 1.00 68.88 189 SER A CA 1
ATOM 1377 C C . SER A 1 189 ? 36.983 15.446 -28.741 1.00 68.88 189 SER A C 1
ATOM 1379 O O . SER A 1 189 ? 35.912 15.465 -28.133 1.00 68.88 189 SER A O 1
ATOM 1381 N N . ALA A 1 190 ? 37.134 14.808 -29.907 1.00 59.78 190 ALA A N 1
ATOM 1382 C CA . ALA A 1 190 ? 36.061 14.053 -30.556 1.00 59.78 190 ALA A CA 1
ATOM 1383 C C . ALA A 1 190 ? 35.627 12.828 -29.727 1.00 59.78 190 ALA A C 1
ATOM 1385 O O . ALA A 1 190 ? 34.433 12.583 -29.571 1.00 59.78 190 ALA A O 1
ATOM 1386 N N . SER A 1 191 ? 36.579 12.111 -29.115 1.00 52.88 191 SER A N 1
ATOM 1387 C CA . SER A 1 191 ? 36.278 10.944 -28.265 1.00 52.88 191 SER A CA 1
ATOM 1388 C C . SER A 1 191 ? 35.509 11.291 -26.984 1.00 52.88 191 SER A C 1
ATOM 1390 O O . SER A 1 191 ? 34.756 10.468 -26.468 1.00 52.88 191 SER A O 1
ATOM 1392 N N . ARG A 1 192 ? 35.678 12.518 -26.472 1.00 58.78 192 ARG A N 1
ATOM 1393 C CA . ARG A 1 192 ? 35.083 12.950 -25.203 1.00 58.78 192 ARG A CA 1
ATOM 1394 C C . ARG A 1 192 ? 33.607 13.342 -25.355 1.00 58.78 192 ARG A C 1
ATOM 1396 O O . ARG A 1 192 ? 32.843 13.106 -24.434 1.00 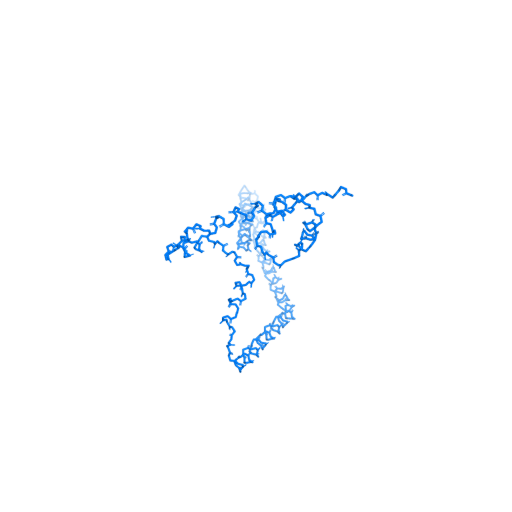58.78 192 ARG A O 1
ATOM 1403 N N . ARG A 1 193 ? 33.200 13.843 -26.530 1.00 51.12 193 ARG A N 1
ATOM 1404 C CA . ARG A 1 193 ? 31.791 14.166 -26.849 1.00 51.12 193 ARG A CA 1
ATOM 1405 C C . ARG A 1 193 ? 30.921 12.951 -27.167 1.00 51.12 193 ARG A C 1
ATOM 1407 O O . ARG A 1 193 ? 29.711 13.064 -27.120 1.00 51.12 193 ARG A O 1
ATOM 1414 N N . ALA A 1 194 ? 31.516 11.808 -27.503 1.00 45.88 194 ALA A N 1
ATOM 1415 C CA . ALA A 1 194 ? 30.776 10.570 -27.763 1.00 45.88 194 ALA A CA 1
ATOM 1416 C C . ALA A 1 194 ? 30.441 9.780 -26.478 1.00 45.88 194 ALA A C 1
ATOM 1418 O O . ALA A 1 194 ? 29.894 8.683 -26.560 1.00 45.88 194 ALA A O 1
ATOM 1419 N N . ARG A 1 195 ? 30.837 10.297 -25.306 1.00 47.44 195 ARG A N 1
ATOM 1420 C CA . ARG A 1 195 ? 30.681 9.658 -23.988 1.00 47.44 195 ARG A CA 1
ATOM 1421 C C . ARG A 1 195 ? 29.726 10.405 -23.047 1.00 47.44 195 ARG A C 1
ATOM 1423 O O . ARG A 1 195 ? 29.554 9.947 -21.920 1.00 47.44 195 ARG A O 1
ATOM 1430 N N . GLU A 1 196 ? 29.153 11.515 -23.505 1.00 42.19 196 GLU A N 1
ATOM 1431 C CA . GLU A 1 196 ? 28.049 12.253 -22.870 1.00 42.19 196 GLU A CA 1
ATOM 1432 C C . GLU A 1 196 ? 26.761 11.980 -23.653 1.00 42.19 196 GLU A C 1
ATOM 1434 O O . GLU A 1 196 ? 25.708 11.825 -22.999 1.00 42.19 196 GLU A O 1
#

Foldseek 3Di:
DPDDADDPVLLVVQLVVDDDPPVVVSVVVLVVDVVNVVVSVVVNVVVVVVVPDDDDDDDPCPVVVVVVPDPPPDDPVVVVVVVVVVVQDPDPVVNVVVVVVVVVVVVVVVVVVVVCVVCVVVVVVVVVVVVVVVVVVVVVVVVVVCCVLCPPVLVVLVVVDDPVNVVSVVVVVVVVVVVVVVVVVVVVVVVVVVVD

Radius of gyration: 46.62 Å; chains: 1; bounding box: 100×56×97 Å

pLDDT: mean 81.78, std 13.35, range [42.19, 96.88]

Secondary structure (DSSP, 8-state):
--PPPPPHHHHHHHHTT--STTHHHHHHHHHH-HHHHHHHHHHHHHHHHHHTS---PPPTTHHHHHHTT------HHHHHHHHHHHHS-SSHHHHHHHHHHHHHHHHHHHHHHHHHHHHHHHHHHHHHHHHHHHHHHHHHHHHHHHHHHHSHHHHHHHHT-SHHHHHHHHHHHHHHHHHHHHHHHHHHHHHHHTT-

Sequence (196 aa):
MQHRHLLPNEIDLLLDGEVGFGVAPLRAHVEGCAECAAKLDDARLVVDALDRLPHFAPSAKFTDAVLAQVQIVEPWHVALLDAATRLVPKSRPMRVVMGATALTAATAMSASVMWLAVRADVAFYLFHQGADRARAALLGGIGALIDQAFGQSALEVLRSGGMTGLAMGGMVLLAGIGGATLGLRSLASASRRARE